Protein AF-A0A9D4CIV6-F1 (afdb_monomer_lite)

Structure (mmCIF, N/CA/C/O backbone):
data_AF-A0A9D4CIV6-F1
#
_entry.id   AF-A0A9D4CIV6-F1
#
loop_
_atom_site.group_PDB
_atom_site.id
_atom_site.type_symbol
_atom_site.label_atom_id
_atom_site.label_alt_id
_atom_site.label_comp_id
_atom_site.label_asym_id
_atom_site.label_entity_id
_atom_site.label_seq_id
_atom_site.pdbx_PDB_ins_code
_atom_site.Cartn_x
_atom_site.Cartn_y
_atom_site.Cartn_z
_atom_site.occupancy
_atom_site.B_iso_or_equiv
_atom_site.auth_seq_id
_atom_site.auth_comp_id
_atom_site.auth_asym_id
_atom_site.auth_atom_id
_atom_site.pdbx_PDB_model_num
ATOM 1 N N . MET A 1 1 ? 3.784 5.720 -22.020 1.00 75.25 1 MET A N 1
ATOM 2 C CA . MET A 1 1 ? 2.891 4.861 -21.209 1.00 75.25 1 MET A CA 1
ATOM 3 C C . MET A 1 1 ? 1.512 4.683 -21.844 1.00 75.25 1 MET A C 1
ATOM 5 O O . MET A 1 1 ? 1.237 3.580 -22.280 1.00 75.25 1 MET A O 1
ATOM 9 N N . VAL A 1 2 ? 0.676 5.727 -21.978 1.00 81.19 2 VAL A N 1
ATOM 10 C CA . VAL A 1 2 ? -0.695 5.601 -22.542 1.00 81.19 2 VAL A CA 1
ATOM 11 C C . VAL A 1 2 ? -0.718 4.951 -23.930 1.00 81.19 2 VAL A C 1
ATOM 13 O O . VAL A 1 2 ? -1.532 4.074 -24.171 1.00 81.19 2 VAL A O 1
ATOM 16 N N . VAL A 1 3 ? 0.218 5.312 -24.816 1.00 86.62 3 VAL A N 1
ATOM 17 C CA . VAL A 1 3 ? 0.338 4.702 -26.156 1.00 86.62 3 VAL A CA 1
ATOM 18 C C . VAL A 1 3 ? 0.532 3.180 -26.085 1.00 86.62 3 VAL A C 1
ATOM 20 O O . VAL A 1 3 ? -0.115 2.452 -26.826 1.00 86.62 3 VAL A O 1
ATOM 23 N N . LEU A 1 4 ? 1.369 2.698 -25.160 1.00 87.00 4 LEU A N 1
ATOM 24 C CA . LEU A 1 4 ? 1.635 1.266 -24.977 1.00 87.00 4 LEU A CA 1
ATOM 25 C C . LEU A 1 4 ? 0.419 0.539 -24.393 1.00 87.00 4 LEU A C 1
ATOM 27 O O . LEU A 1 4 ? 0.045 -0.527 -24.869 1.00 87.00 4 LEU A O 1
ATOM 31 N N . LEU A 1 5 ? -0.239 1.142 -23.403 1.00 86.69 5 LEU A N 1
ATOM 32 C CA . LEU A 1 5 ? -1.445 0.569 -22.802 1.00 86.69 5 LEU A CA 1
ATOM 33 C C . LEU A 1 5 ? -2.602 0.500 -23.814 1.00 86.69 5 LEU A C 1
ATOM 35 O O . LEU A 1 5 ? -3.294 -0.512 -23.891 1.00 86.69 5 LEU A O 1
ATOM 39 N N . ASN A 1 6 ? -2.749 1.517 -24.670 1.00 87.06 6 ASN A N 1
ATOM 40 C CA . ASN A 1 6 ? -3.709 1.504 -25.779 1.00 87.06 6 ASN A CA 1
ATOM 41 C C . ASN A 1 6 ? -3.380 0.428 -26.828 1.00 87.06 6 ASN A C 1
ATOM 43 O O . ASN A 1 6 ? -4.288 -0.106 -27.462 1.00 87.06 6 ASN A O 1
ATOM 47 N N . ALA A 1 7 ? -2.103 0.070 -26.979 1.00 90.00 7 ALA A N 1
ATOM 48 C CA . ALA A 1 7 ? -1.652 -1.049 -27.804 1.00 90.00 7 ALA A CA 1
ATOM 49 C C . ALA A 1 7 ? -1.822 -2.426 -27.122 1.00 90.00 7 ALA A C 1
ATOM 51 O O . ALA A 1 7 ? -1.325 -3.423 -27.639 1.00 90.00 7 ALA A O 1
ATOM 52 N N . ARG A 1 8 ? -2.549 -2.499 -25.994 1.00 88.25 8 ARG A N 1
ATOM 53 C CA . ARG A 1 8 ? -2.828 -3.720 -25.215 1.00 88.25 8 ARG A CA 1
ATOM 54 C C . ARG A 1 8 ? -1.587 -4.396 -24.624 1.00 88.25 8 ARG A C 1
ATOM 56 O O . ARG A 1 8 ? -1.580 -5.611 -24.446 1.00 88.25 8 ARG A O 1
ATOM 63 N N . VAL A 1 9 ? -0.554 -3.619 -24.293 1.00 89.25 9 VAL A N 1
ATOM 64 C CA . VAL A 1 9 ? 0.551 -4.121 -23.463 1.00 89.25 9 VAL A CA 1
ATOM 65 C C . VAL A 1 9 ? 0.006 -4.509 -22.087 1.00 89.25 9 VAL A C 1
ATOM 67 O O . VAL A 1 9 ? -0.738 -3.736 -21.483 1.00 89.25 9 VAL A O 1
ATOM 70 N N . ASP A 1 10 ? 0.379 -5.695 -21.602 1.00 91.25 10 ASP A N 1
ATOM 71 C CA . ASP A 1 10 ? -0.031 -6.190 -20.287 1.00 91.25 10 ASP A CA 1
ATOM 72 C C . ASP A 1 10 ? 0.711 -5.432 -19.169 1.00 91.25 10 ASP A C 1
ATOM 74 O O . ASP A 1 10 ? 1.932 -5.569 -19.045 1.00 91.25 10 ASP A O 1
ATOM 78 N N . PRO A 1 11 ? 0.017 -4.638 -18.329 1.00 92.19 11 PRO A N 1
ATOM 79 C CA . PRO A 1 11 ? 0.663 -3.934 -17.226 1.00 92.19 11 PRO A CA 1
ATOM 80 C C . PRO A 1 11 ? 1.174 -4.876 -16.121 1.00 92.19 11 PRO A C 1
ATOM 82 O O . PRO A 1 11 ? 1.950 -4.434 -15.267 1.00 92.19 11 PRO A O 1
ATOM 85 N N . ASN A 1 12 ? 0.760 -6.145 -16.134 1.00 92.50 12 ASN A N 1
ATOM 86 C CA . ASN A 1 12 ? 1.131 -7.176 -15.167 1.00 92.50 12 ASN A CA 1
ATOM 87 C C . ASN A 1 12 ? 2.213 -8.125 -15.689 1.00 92.50 12 ASN A C 1
ATOM 89 O O . ASN A 1 12 ? 2.463 -9.152 -15.062 1.00 92.50 12 ASN A O 1
ATOM 93 N N . PHE A 1 13 ? 2.852 -7.798 -16.818 1.00 91.38 13 PHE A N 1
ATOM 94 C CA . PHE A 1 13 ? 3.970 -8.584 -17.321 1.00 91.38 13 PHE A CA 1
ATOM 95 C C . PHE A 1 13 ? 5.075 -8.687 -16.261 1.00 91.38 13 PHE A C 1
ATOM 97 O O . PHE A 1 13 ? 5.604 -7.675 -15.795 1.00 91.38 13 PHE A O 1
ATOM 104 N N . ASN A 1 14 ? 5.399 -9.924 -15.887 1.00 90.25 14 ASN A N 1
ATOM 105 C CA . ASN A 1 14 ? 6.388 -10.236 -14.869 1.00 90.25 14 ASN A CA 1
ATOM 106 C C . ASN A 1 14 ? 7.755 -10.454 -15.527 1.00 90.25 14 ASN A C 1
ATOM 108 O O . ASN A 1 14 ? 8.080 -11.557 -15.970 1.00 90.25 14 ASN A O 1
ATOM 112 N N . GLU A 1 15 ? 8.555 -9.389 -15.592 1.00 89.12 15 GLU A N 1
ATOM 113 C CA . GLU A 1 15 ? 9.902 -9.443 -16.170 1.00 89.12 15 GLU A CA 1
ATOM 114 C C . GLU A 1 15 ? 10.809 -10.383 -15.365 1.00 89.12 15 GLU A C 1
ATOM 116 O O . GLU A 1 15 ? 11.631 -11.080 -15.947 1.00 89.12 15 GLU A O 1
ATOM 121 N N . VAL A 1 16 ? 10.628 -10.454 -14.041 1.00 88.25 16 VAL A N 1
ATOM 122 C CA . VAL A 1 16 ? 11.460 -11.272 -13.142 1.00 88.25 16 VAL A CA 1
ATOM 123 C C . VAL A 1 16 ? 11.284 -12.754 -13.452 1.00 88.25 16 VAL A C 1
ATOM 125 O O . VAL A 1 16 ? 12.261 -13.483 -13.613 1.00 88.25 16 VAL A O 1
ATOM 128 N N . GLU A 1 17 ? 10.036 -13.205 -13.575 1.00 88.12 17 GLU A N 1
ATOM 129 C CA . GLU A 1 17 ? 9.727 -14.588 -13.948 1.00 88.12 17 GLU A CA 1
ATOM 130 C C . GLU A 1 17 ? 10.196 -14.900 -15.371 1.00 88.12 17 GLU A C 1
ATOM 132 O O . GLU A 1 17 ? 10.731 -15.981 -15.622 1.00 88.12 17 GLU A O 1
ATOM 137 N N . TYR A 1 18 ? 10.039 -13.947 -16.294 1.00 87.94 18 TYR A N 1
ATOM 138 C CA . TYR A 1 18 ? 10.507 -14.103 -17.665 1.00 87.94 18 TYR A CA 1
ATOM 139 C C . TYR A 1 18 ? 12.031 -14.274 -17.724 1.00 87.94 18 TYR A C 1
ATOM 141 O O . TYR A 1 18 ? 12.506 -15.246 -18.305 1.00 87.94 18 TYR A O 1
ATOM 149 N N . GLU A 1 19 ? 12.802 -13.382 -17.101 1.00 87.50 19 GLU A N 1
ATOM 150 C CA . GLU A 1 19 ? 14.266 -13.474 -17.071 1.00 87.50 19 GLU A CA 1
ATOM 151 C C . GLU A 1 19 ? 14.736 -14.749 -16.371 1.00 87.50 19 GLU A C 1
ATOM 153 O O . GLU A 1 19 ? 15.565 -15.463 -16.925 1.00 87.50 19 GLU A O 1
ATOM 158 N N . THR A 1 20 ? 14.135 -15.106 -15.230 1.00 85.12 20 THR A N 1
ATOM 159 C CA . THR A 1 20 ? 14.446 -16.361 -14.518 1.00 85.12 20 THR A CA 1
ATOM 160 C C . THR A 1 20 ? 14.241 -17.581 -15.419 1.00 85.12 20 THR A C 1
ATOM 162 O O . THR A 1 20 ? 15.065 -18.492 -15.461 1.00 85.12 20 THR A O 1
ATOM 165 N N . LYS A 1 21 ? 13.151 -17.607 -16.194 1.00 86.00 21 LYS A N 1
ATOM 166 C CA . LYS A 1 21 ? 12.846 -18.720 -17.103 1.00 86.00 21 LYS A CA 1
ATOM 167 C C . LYS A 1 21 ? 13.856 -18.852 -18.246 1.00 86.00 21 LYS A C 1
ATOM 169 O O . LYS A 1 21 ? 14.072 -19.961 -18.738 1.00 86.00 21 LYS A O 1
ATOM 174 N N . TYR A 1 22 ? 14.448 -17.745 -18.685 1.00 82.81 22 TYR A N 1
ATOM 175 C CA . TYR A 1 22 ? 15.373 -17.702 -19.818 1.00 82.81 22 TYR A CA 1
ATOM 176 C C . TYR A 1 22 ? 16.814 -17.361 -19.417 1.00 82.81 22 TYR A C 1
ATOM 178 O O . TYR A 1 22 ? 17.620 -17.004 -20.277 1.00 82.81 22 TYR A O 1
ATOM 186 N N . GLU A 1 23 ? 17.160 -17.536 -18.142 1.00 78.12 23 GLU A N 1
ATOM 187 C CA . GLU A 1 23 ? 18.489 -17.244 -17.595 1.00 78.12 23 GLU A CA 1
ATOM 188 C C . GLU A 1 23 ? 19.587 -18.006 -18.354 1.00 78.12 23 GLU A C 1
ATOM 190 O O . GLU A 1 23 ? 20.608 -17.436 -18.732 1.00 78.12 23 GLU A O 1
ATOM 195 N N . ALA A 1 24 ? 19.315 -19.265 -18.718 1.00 75.69 24 ALA A N 1
ATOM 196 C CA . ALA A 1 24 ? 20.213 -20.108 -19.510 1.00 75.69 24 ALA A CA 1
ATOM 197 C C . ALA A 1 24 ? 20.544 -19.547 -20.909 1.00 75.69 24 ALA A C 1
ATOM 199 O O . ALA A 1 24 ? 21.519 -19.971 -21.528 1.00 75.69 24 ALA A O 1
ATOM 200 N N . PHE A 1 25 ? 19.744 -18.609 -21.419 1.00 76.56 25 PHE A N 1
ATOM 201 C CA . PHE A 1 25 ? 19.935 -17.981 -22.726 1.00 76.56 25 PHE A CA 1
ATOM 202 C C . PHE A 1 25 ? 20.590 -16.595 -22.631 1.00 76.56 25 PHE A C 1
ATOM 204 O O . PHE A 1 25 ? 20.685 -15.911 -23.651 1.00 76.56 25 PHE A O 1
ATOM 211 N N . ASN A 1 26 ? 21.028 -16.163 -21.437 1.00 71.38 26 ASN A N 1
ATOM 212 C CA . ASN A 1 26 ? 21.516 -14.802 -21.172 1.00 71.38 26 ASN A CA 1
ATOM 213 C C . ASN A 1 26 ? 20.545 -13.713 -21.671 1.00 71.38 26 ASN A C 1
ATOM 215 O O . ASN A 1 26 ? 20.962 -12.625 -22.078 1.00 71.38 26 ASN A O 1
ATOM 219 N N . ILE A 1 27 ? 19.241 -14.006 -21.676 1.00 69.75 27 ILE A N 1
ATOM 220 C CA . ILE A 1 27 ? 18.220 -13.050 -22.096 1.00 69.75 27 ILE A CA 1
ATOM 221 C C . ILE A 1 27 ? 17.938 -12.118 -20.921 1.00 69.75 27 ILE A C 1
ATOM 223 O O . ILE A 1 27 ? 17.346 -12.524 -19.927 1.00 69.75 27 ILE A O 1
ATOM 227 N N . GLN A 1 28 ? 18.327 -10.855 -21.073 1.00 67.81 28 GLN A N 1
ATOM 228 C CA . GLN A 1 28 ? 17.897 -9.763 -20.203 1.00 67.81 28 GLN A CA 1
ATOM 229 C C . GLN A 1 28 ? 16.784 -8.991 -20.915 1.00 67.81 28 GLN A C 1
ATOM 231 O O . GLN A 1 28 ? 16.935 -8.594 -22.073 1.00 67.81 28 GLN A O 1
ATOM 236 N N . THR A 1 29 ? 15.651 -8.790 -20.243 1.00 66.19 29 THR A N 1
ATOM 237 C CA . THR A 1 29 ? 14.508 -8.043 -20.797 1.00 66.19 29 THR A CA 1
ATOM 238 C C . THR A 1 29 ? 14.786 -6.549 -20.883 1.00 66.19 29 THR A C 1
ATOM 240 O O . THR A 1 29 ? 14.082 -5.834 -21.601 1.00 66.19 29 THR A O 1
ATOM 243 N N . ALA A 1 30 ? 15.823 -6.061 -20.198 1.00 62.66 30 ALA A N 1
ATOM 244 C CA . ALA A 1 30 ? 16.173 -4.656 -20.221 1.00 62.66 30 ALA A CA 1
ATOM 245 C C . ALA A 1 30 ? 17.679 -4.383 -20.093 1.00 62.66 30 ALA A C 1
ATOM 247 O O . ALA A 1 30 ? 18.388 -5.012 -19.316 1.00 62.66 30 ALA A O 1
ATOM 248 N N . PHE A 1 31 ? 18.150 -3.384 -20.848 1.00 64.88 31 PHE A N 1
ATOM 249 C CA . PHE A 1 31 ? 19.542 -2.930 -20.922 1.00 64.88 31 PHE A CA 1
ATOM 250 C C . PHE A 1 31 ? 20.068 -2.402 -19.572 1.00 64.88 31 PHE A C 1
ATOM 252 O O . PHE A 1 31 ? 20.013 -1.202 -19.307 1.00 64.88 31 PHE A O 1
ATOM 259 N N . GLY A 1 32 ? 20.579 -3.290 -18.716 1.00 65.88 32 GLY A N 1
ATOM 260 C CA . GLY A 1 32 ? 21.297 -2.923 -17.489 1.00 65.88 32 GLY A CA 1
ATOM 261 C C . GLY A 1 32 ? 20.437 -2.390 -16.334 1.00 65.88 32 GLY A C 1
ATOM 262 O O . GLY A 1 32 ? 20.991 -1.828 -15.392 1.00 65.88 32 GLY A O 1
ATOM 263 N N . ARG A 1 33 ? 19.106 -2.555 -16.377 1.00 75.12 33 ARG A N 1
ATOM 264 C CA . ARG A 1 33 ? 18.209 -2.279 -15.235 1.00 75.12 33 ARG A CA 1
ATOM 265 C C . ARG A 1 33 ? 17.672 -3.577 -14.640 1.00 75.12 33 ARG A C 1
ATOM 267 O O . ARG A 1 33 ? 17.562 -4.571 -15.348 1.00 75.12 33 ARG A O 1
ATOM 274 N N . SER A 1 34 ? 17.259 -3.532 -13.377 1.00 77.44 34 SER A N 1
ATOM 275 C CA . SER A 1 34 ? 16.545 -4.642 -12.741 1.00 77.44 34 SER A CA 1
ATOM 276 C C . SER A 1 34 ? 15.201 -4.913 -13.432 1.00 77.44 34 SER A C 1
ATOM 278 O O . SER A 1 34 ? 14.505 -3.979 -13.861 1.00 77.44 34 SER A O 1
ATOM 280 N N . ALA A 1 35 ? 14.839 -6.191 -13.510 1.00 85.94 35 ALA A N 1
ATOM 281 C CA . ALA A 1 35 ? 13.511 -6.643 -13.895 1.00 85.94 35 ALA A CA 1
ATOM 282 C C . ALA A 1 35 ? 12.469 -6.283 -12.827 1.00 85.94 35 ALA A C 1
ATOM 284 O O . ALA A 1 35 ? 12.761 -6.298 -11.628 1.00 85.94 35 ALA A O 1
ATOM 285 N N . PHE A 1 36 ? 11.240 -5.989 -13.255 1.00 88.94 36 PHE A N 1
ATOM 286 C CA . PHE A 1 36 ? 10.123 -5.714 -12.351 1.00 88.94 36 PHE A CA 1
ATOM 287 C C . PHE A 1 36 ? 8.988 -6.736 -12.486 1.00 88.94 36 PHE A C 1
ATOM 289 O O . PHE A 1 36 ? 8.663 -7.170 -13.591 1.00 88.94 36 PHE A O 1
ATOM 296 N N . PRO A 1 37 ? 8.310 -7.078 -11.378 1.00 90.25 37 PRO A N 1
ATOM 297 C CA . PRO A 1 37 ? 7.206 -8.035 -11.403 1.00 90.25 37 PRO A CA 1
ATOM 298 C C . PRO A 1 37 ? 5.904 -7.446 -11.971 1.00 90.25 37 PRO A C 1
ATOM 300 O O . PRO A 1 37 ? 4.989 -8.186 -12.307 1.00 90.25 37 PRO A O 1
ATOM 303 N N . SER A 1 38 ? 5.783 -6.117 -12.052 1.00 92.94 38 SER A N 1
ATOM 304 C CA . SER A 1 38 ? 4.678 -5.433 -12.737 1.00 92.94 38 SER A CA 1
ATOM 305 C C . SER A 1 38 ? 5.006 -3.966 -13.012 1.00 92.94 38 SER A C 1
ATOM 307 O O . SER A 1 38 ? 5.940 -3.387 -12.444 1.00 92.94 38 SER A O 1
ATOM 309 N N . SER A 1 39 ? 4.163 -3.316 -13.814 1.00 93.69 39 SER A N 1
ATOM 310 C CA . SER A 1 39 ? 4.285 -1.889 -14.132 1.00 93.69 39 SER A CA 1
ATOM 311 C C . SER A 1 39 ? 4.170 -0.977 -12.905 1.00 93.69 39 SER A C 1
ATOM 313 O O . SER A 1 39 ? 4.805 0.075 -12.877 1.00 93.69 39 SER A O 1
ATOM 315 N N . LEU A 1 40 ? 3.397 -1.359 -11.878 1.00 94.69 40 LEU A N 1
ATOM 316 C CA . LEU A 1 40 ? 3.312 -0.591 -10.626 1.00 94.69 40 LEU A CA 1
ATOM 317 C C . LEU A 1 40 ? 4.633 -0.645 -9.846 1.00 94.69 40 LEU A C 1
ATOM 319 O O . LEU A 1 40 ? 5.090 0.381 -9.348 1.00 94.69 40 LEU A O 1
ATOM 323 N N . HIS A 1 41 ? 5.283 -1.812 -9.797 1.00 92.44 41 HIS A N 1
ATOM 324 C CA . HIS A 1 41 ? 6.591 -1.959 -9.149 1.00 92.44 41 HIS A CA 1
ATOM 325 C C . HIS A 1 41 ? 7.662 -1.177 -9.905 1.00 92.44 41 HIS A C 1
ATOM 327 O O . HIS A 1 41 ? 8.446 -0.457 -9.290 1.00 92.44 41 HIS A O 1
ATOM 333 N N . CYS A 1 42 ? 7.630 -1.248 -11.238 1.00 91.25 42 CYS A N 1
ATOM 334 C CA . CYS A 1 42 ? 8.487 -0.445 -12.100 1.00 91.25 42 CYS A CA 1
ATOM 335 C C . CYS A 1 42 ? 8.296 1.055 -11.832 1.00 91.25 42 CYS A C 1
ATOM 337 O O . CYS A 1 42 ? 9.274 1.763 -11.599 1.00 91.25 42 CYS A O 1
ATOM 339 N N . LEU A 1 43 ? 7.053 1.547 -11.791 1.00 93.50 43 LEU A N 1
ATOM 340 C CA . LEU A 1 43 ? 6.763 2.956 -11.515 1.00 93.50 43 LEU A CA 1
ATOM 341 C C . LEU A 1 43 ? 7.348 3.402 -10.169 1.00 93.50 43 LEU A C 1
ATOM 343 O O . LEU A 1 43 ? 8.095 4.380 -10.124 1.00 93.50 43 LEU A O 1
ATOM 347 N N . TYR A 1 44 ? 7.018 2.699 -9.085 1.00 93.12 44 TYR A N 1
ATOM 348 C CA . TYR A 1 44 ? 7.424 3.111 -7.742 1.00 93.12 44 TYR A CA 1
ATOM 349 C C . TYR A 1 44 ? 8.928 2.942 -7.506 1.00 93.12 44 TYR A C 1
ATOM 351 O O . TYR A 1 44 ? 9.563 3.851 -6.975 1.00 93.12 44 TYR A O 1
ATOM 359 N N . GLY A 1 45 ? 9.533 1.851 -7.986 1.00 89.19 45 GLY A N 1
ATOM 360 C CA . GLY A 1 45 ? 10.982 1.646 -7.907 1.00 89.19 45 GLY A CA 1
ATOM 361 C C . GLY A 1 45 ? 11.770 2.731 -8.647 1.00 89.19 45 GLY A C 1
ATOM 362 O O . GLY A 1 45 ? 12.708 3.309 -8.098 1.00 89.19 45 GLY A O 1
ATOM 363 N N . ASN A 1 46 ? 11.350 3.087 -9.867 1.00 88.50 46 ASN A N 1
ATOM 364 C CA . ASN A 1 46 ? 12.011 4.146 -10.633 1.00 88.50 46 ASN A CA 1
ATOM 365 C C . ASN A 1 46 ? 11.820 5.528 -10.005 1.00 88.50 46 ASN A C 1
ATOM 367 O O . ASN A 1 46 ? 12.768 6.306 -9.949 1.00 88.50 46 ASN A O 1
ATOM 371 N N . VAL A 1 47 ? 10.624 5.840 -9.502 1.00 90.06 47 VAL A N 1
ATOM 372 C CA . VAL A 1 47 ? 10.365 7.126 -8.839 1.00 90.06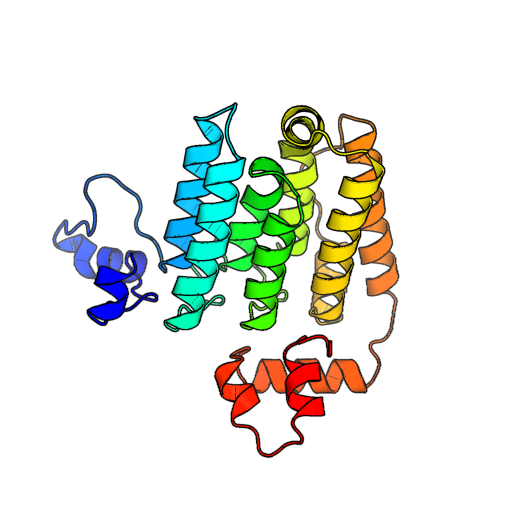 47 VAL A CA 1
ATOM 373 C C . VAL A 1 47 ? 11.174 7.251 -7.554 1.00 90.06 47 VAL A C 1
ATOM 375 O O . VAL A 1 47 ? 11.760 8.302 -7.309 1.00 90.06 47 VAL A O 1
ATOM 378 N N . ARG A 1 48 ? 11.269 6.184 -6.758 1.00 87.19 48 ARG A N 1
ATOM 379 C CA . ARG A 1 48 ? 12.107 6.162 -5.557 1.00 87.19 48 ARG A CA 1
ATOM 380 C C . ARG A 1 48 ? 13.571 6.440 -5.887 1.00 87.19 48 ARG A C 1
ATOM 382 O O . ARG A 1 48 ? 14.197 7.272 -5.232 1.00 87.19 48 ARG A O 1
ATOM 389 N N . ASN A 1 49 ? 14.099 5.803 -6.933 1.00 85.25 49 ASN A N 1
ATOM 390 C CA . ASN A 1 49 ? 15.451 6.072 -7.419 1.00 85.25 49 ASN A CA 1
ATOM 391 C C . ASN A 1 49 ? 15.600 7.503 -7.944 1.00 85.25 49 ASN A C 1
ATOM 393 O O . ASN A 1 49 ? 16.602 8.146 -7.648 1.00 85.25 49 ASN A O 1
ATOM 397 N N . LEU A 1 50 ? 14.602 8.036 -8.648 1.00 85.88 50 LEU A N 1
ATOM 398 C CA . LEU A 1 50 ? 14.605 9.418 -9.126 1.00 85.88 50 LEU A CA 1
ATOM 399 C C . LEU A 1 50 ? 14.696 10.411 -7.957 1.00 85.88 50 LEU A C 1
ATOM 401 O O . LEU A 1 50 ? 15.563 11.275 -7.956 1.00 85.88 50 LEU A O 1
ATOM 405 N N . ILE A 1 51 ? 13.871 10.250 -6.921 1.00 84.94 51 ILE A N 1
ATOM 406 C CA . ILE A 1 51 ? 13.853 11.141 -5.747 1.00 84.94 51 ILE A CA 1
ATOM 407 C C . ILE A 1 51 ? 15.204 11.161 -5.014 1.00 84.94 51 ILE A C 1
ATOM 409 O O . ILE A 1 51 ? 15.558 12.167 -4.411 1.00 84.94 51 ILE A O 1
ATOM 413 N N . ARG A 1 52 ? 15.989 10.076 -5.063 1.00 80.44 52 ARG A N 1
ATOM 414 C CA . ARG A 1 52 ? 17.343 10.059 -4.480 1.00 80.44 52 ARG A CA 1
ATOM 415 C C . ARG A 1 52 ? 18.328 10.992 -5.195 1.00 80.44 52 ARG A C 1
ATOM 417 O O . ARG A 1 52 ? 19.324 11.355 -4.586 1.00 80.44 52 ARG A O 1
ATOM 424 N N . HIS A 1 53 ? 18.065 11.352 -6.450 1.00 79.75 53 HIS A N 1
ATOM 425 C CA . HIS A 1 53 ? 18.978 12.137 -7.287 1.00 79.75 53 HIS A CA 1
ATOM 426 C C . HIS A 1 53 ? 18.511 13.582 -7.523 1.00 79.75 53 HIS A C 1
ATOM 428 O O . HIS A 1 53 ? 19.301 14.394 -7.997 1.00 79.75 53 HIS A O 1
ATOM 434 N N . PHE A 1 54 ? 17.253 13.914 -7.217 1.00 71.00 54 PHE A N 1
ATOM 435 C CA . PHE A 1 54 ? 16.677 15.240 -7.456 1.00 71.00 54 PHE A CA 1
ATOM 436 C C . PHE A 1 54 ? 16.144 15.837 -6.147 1.00 71.00 54 PHE A C 1
ATOM 438 O O . PHE A 1 54 ? 15.140 15.362 -5.620 1.00 71.00 54 PHE A O 1
ATOM 445 N N . ASP A 1 55 ? 16.794 16.896 -5.651 1.00 64.00 55 ASP A N 1
ATOM 446 C CA . ASP A 1 55 ? 16.485 17.495 -4.342 1.00 64.00 55 ASP A CA 1
ATOM 447 C C . ASP A 1 55 ? 15.371 18.566 -4.365 1.00 64.00 55 ASP A C 1
ATOM 449 O O . ASP A 1 55 ? 14.781 18.833 -3.320 1.00 64.00 55 ASP A O 1
ATOM 453 N N . GLU A 1 56 ? 15.023 19.169 -5.514 1.00 59.47 56 GLU A N 1
ATOM 454 C CA . GLU A 1 56 ? 14.297 20.460 -5.488 1.00 59.47 56 GLU A CA 1
ATOM 455 C C . GLU A 1 56 ? 12.914 20.514 -6.173 1.00 59.47 56 GLU A C 1
ATOM 457 O O . GLU A 1 56 ? 12.163 21.454 -5.918 1.00 59.47 56 GLU A O 1
ATOM 462 N N . GLU A 1 57 ? 12.480 19.518 -6.964 1.00 64.06 57 GLU A N 1
ATOM 463 C CA . GLU A 1 57 ? 11.209 19.642 -7.715 1.00 64.06 57 GLU A CA 1
ATOM 464 C C . GLU A 1 57 ? 10.317 18.385 -7.738 1.00 64.06 57 GLU A C 1
ATOM 466 O O . GLU A 1 57 ? 9.952 17.813 -8.768 1.00 64.06 57 GLU A O 1
ATOM 471 N N . THR A 1 58 ? 9.878 17.961 -6.555 1.00 73.81 58 THR A N 1
ATOM 472 C CA . THR A 1 58 ? 9.040 16.760 -6.388 1.00 73.81 58 THR A CA 1
ATOM 473 C C . THR A 1 58 ? 7.567 16.951 -6.787 1.00 73.81 58 THR A C 1
ATOM 475 O O . THR A 1 58 ? 6.855 15.966 -6.973 1.00 73.81 58 THR A O 1
ATOM 478 N N . THR A 1 59 ? 7.079 18.179 -7.011 1.00 79.38 59 THR A N 1
ATOM 479 C CA . THR A 1 59 ? 5.661 18.445 -7.360 1.00 79.38 59 THR A CA 1
ATOM 480 C C . THR A 1 59 ? 5.240 17.833 -8.701 1.00 79.38 59 THR A C 1
ATOM 482 O O . THR A 1 59 ? 4.145 17.265 -8.824 1.00 79.38 59 THR A O 1
ATOM 485 N N . SER A 1 60 ? 6.097 17.945 -9.719 1.00 84.81 60 SER A N 1
ATOM 486 C CA . SER A 1 60 ? 5.857 17.364 -11.046 1.00 84.81 60 SER A CA 1
ATOM 487 C C . SER A 1 60 ? 5.932 15.841 -10.996 1.00 84.81 60 SER A C 1
ATOM 489 O O . SER A 1 60 ? 5.072 15.168 -11.570 1.00 84.81 60 SER A O 1
ATOM 491 N N . VAL A 1 61 ? 6.880 15.304 -10.221 1.00 88.19 61 VAL A N 1
ATOM 492 C CA . VAL A 1 61 ? 7.015 13.864 -9.962 1.00 88.19 61 VAL A CA 1
ATOM 493 C C . VAL A 1 61 ? 5.774 13.327 -9.248 1.00 88.19 61 VAL A C 1
ATOM 495 O O . VAL A 1 61 ? 5.193 12.351 -9.710 1.00 88.19 61 VAL A O 1
ATOM 498 N N . ARG A 1 62 ? 5.270 14.008 -8.210 1.00 87.44 62 ARG A N 1
ATOM 499 C CA . ARG A 1 62 ? 4.009 13.657 -7.528 1.00 87.44 62 ARG A CA 1
ATOM 500 C C . ARG A 1 62 ? 2.841 13.586 -8.499 1.00 87.44 62 ARG A C 1
ATOM 502 O O . ARG A 1 62 ? 2.125 12.589 -8.547 1.00 87.44 62 ARG A O 1
ATOM 509 N N . ARG A 1 63 ? 2.675 14.619 -9.335 1.00 90.00 63 ARG A N 1
ATOM 510 C CA . ARG A 1 63 ? 1.616 14.644 -10.360 1.00 90.00 63 ARG A CA 1
ATOM 511 C C . ARG A 1 63 ? 1.731 13.465 -11.320 1.00 90.00 63 ARG A C 1
ATOM 513 O O . ARG A 1 63 ? 0.715 12.885 -11.702 1.00 90.00 63 ARG A O 1
ATOM 520 N N . PHE A 1 64 ? 2.956 13.166 -11.741 1.00 91.94 64 PHE A N 1
ATOM 521 C CA . PHE A 1 64 ? 3.251 12.054 -12.625 1.00 91.94 64 PHE A CA 1
ATOM 522 C C . PHE A 1 64 ? 2.892 10.723 -11.964 1.00 91.94 64 PHE A C 1
ATOM 524 O O . PHE A 1 64 ? 2.136 9.963 -12.558 1.00 91.94 64 PHE A O 1
ATOM 531 N N . VAL A 1 65 ? 3.330 10.483 -10.726 1.00 93.88 65 VAL A N 1
ATOM 532 C CA . VAL A 1 65 ? 3.041 9.264 -9.954 1.00 93.88 65 VAL A CA 1
ATOM 533 C C . VAL A 1 65 ? 1.542 9.033 -9.823 1.00 93.88 65 VAL A C 1
ATOM 535 O O . VAL A 1 65 ? 1.074 7.937 -10.133 1.00 93.88 65 VAL A O 1
ATOM 538 N N . THR A 1 66 ? 0.775 10.052 -9.422 1.00 94.88 66 THR A N 1
ATOM 539 C CA . THR A 1 66 ? -0.681 9.926 -9.258 1.00 94.88 66 THR A CA 1
ATOM 540 C C . THR A 1 66 ? -1.354 9.571 -10.580 1.00 94.88 66 THR A C 1
ATOM 542 O O . THR A 1 66 ? -2.089 8.587 -10.656 1.00 94.88 66 THR A O 1
ATOM 545 N N . LYS A 1 67 ? -1.057 10.319 -11.654 1.00 94.94 67 LYS A N 1
ATOM 546 C CA . LYS A 1 67 ? -1.641 10.066 -12.981 1.00 94.94 67 LYS A CA 1
ATOM 547 C C . LYS A 1 67 ? -1.212 8.722 -13.559 1.00 94.94 67 LYS A C 1
ATOM 549 O O . LYS A 1 67 ? -2.010 8.058 -14.219 1.00 94.94 67 LYS A O 1
ATOM 554 N N . ALA A 1 68 ? 0.041 8.331 -13.348 1.00 95.69 68 ALA A N 1
ATOM 555 C CA . ALA A 1 68 ? 0.570 7.072 -13.842 1.00 95.69 68 ALA A CA 1
ATOM 556 C C . ALA A 1 68 ? -0.078 5.891 -13.114 1.00 95.69 68 ALA A C 1
ATOM 558 O O . ALA A 1 68 ? -0.580 4.986 -13.773 1.00 95.69 68 ALA A O 1
ATOM 559 N N . THR A 1 69 ? -0.168 5.963 -11.783 1.00 96.38 69 THR A N 1
ATOM 560 C CA . THR A 1 69 ? 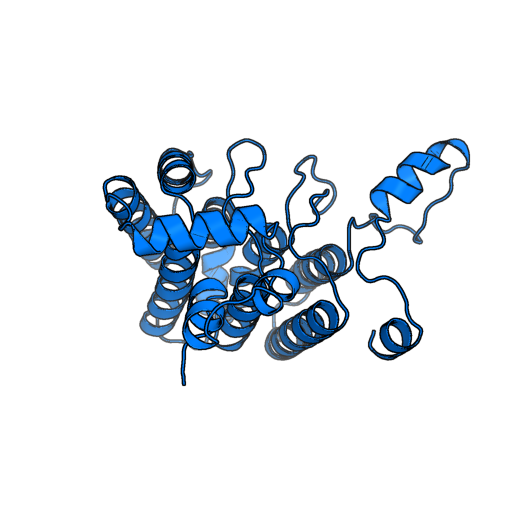-0.879 4.987 -10.944 1.00 96.38 69 THR A CA 1
ATOM 561 C C . THR A 1 69 ? -2.329 4.846 -11.393 1.00 96.38 69 THR A C 1
ATOM 563 O O . THR A 1 69 ? -2.774 3.747 -11.709 1.00 96.38 69 THR A O 1
ATOM 566 N N . GLU A 1 70 ? -3.052 5.961 -11.507 1.00 95.06 70 GLU A N 1
ATOM 567 C CA . GLU A 1 70 ? -4.440 5.968 -11.969 1.00 95.06 70 GLU A CA 1
ATOM 568 C C . GLU A 1 70 ? -4.587 5.321 -13.351 1.00 95.06 70 GLU A C 1
ATOM 570 O O . GLU A 1 70 ? -5.459 4.481 -13.567 1.00 95.06 70 GLU A O 1
ATOM 575 N N . THR A 1 71 ? -3.719 5.688 -14.294 1.00 95.00 71 THR A N 1
ATOM 576 C CA . THR A 1 71 ? -3.764 5.156 -15.658 1.00 95.00 71 THR A CA 1
ATOM 577 C C . THR A 1 71 ? -3.477 3.656 -15.683 1.00 95.00 71 THR A C 1
ATOM 579 O O . THR A 1 71 ? -4.180 2.930 -16.381 1.00 95.00 71 THR A O 1
ATOM 582 N N . LEU A 1 72 ? -2.484 3.181 -14.928 1.00 95.75 72 LEU A N 1
ATOM 583 C CA . LEU A 1 72 ? -2.148 1.759 -14.832 1.00 95.75 72 LEU A CA 1
ATOM 584 C C . LEU A 1 72 ? -3.311 0.956 -14.240 1.00 95.75 72 LEU A C 1
ATOM 586 O O . LEU A 1 72 ? -3.729 -0.038 -14.831 1.00 95.75 72 LEU A O 1
ATOM 590 N N . LEU A 1 73 ? -3.891 1.426 -13.133 1.00 93.62 73 LEU A N 1
ATOM 591 C CA . LEU A 1 73 ? -5.036 0.775 -12.491 1.00 93.62 73 LEU A CA 1
ATOM 592 C C . LEU A 1 73 ? -6.255 0.725 -13.426 1.00 93.62 73 LEU A C 1
ATOM 594 O O . LEU A 1 73 ? -6.892 -0.320 -13.552 1.00 93.62 73 LEU A O 1
ATOM 598 N N . ARG A 1 74 ? -6.533 1.806 -14.172 1.00 91.31 74 ARG A N 1
ATOM 599 C CA . ARG A 1 74 ? -7.598 1.833 -15.197 1.00 91.31 74 ARG A CA 1
ATOM 600 C C . ARG A 1 74 ? -7.389 0.807 -16.317 1.00 91.31 74 ARG A C 1
ATOM 602 O O . ARG A 1 74 ? -8.373 0.344 -16.885 1.00 91.31 74 ARG A O 1
ATOM 609 N N . HIS A 1 75 ? -6.142 0.450 -16.624 1.00 91.19 75 HIS A N 1
ATOM 610 C CA . HIS A 1 75 ? -5.799 -0.565 -17.627 1.00 91.19 75 HIS A CA 1
ATOM 611 C C . HIS A 1 75 ? -5.598 -1.966 -17.026 1.00 91.19 75 HIS A C 1
ATOM 613 O O . HIS A 1 75 ? -5.098 -2.855 -17.708 1.00 91.19 75 HIS A O 1
ATOM 619 N N . GLY A 1 76 ? -6.017 -2.191 -15.776 1.00 90.62 76 GLY A N 1
ATOM 620 C CA . GLY A 1 76 ? -6.015 -3.518 -15.160 1.00 90.62 76 GLY A CA 1
ATOM 621 C C . GLY A 1 76 ? -4.698 -3.916 -14.497 1.00 90.62 76 GLY A C 1
ATOM 622 O O . GLY A 1 76 ? -4.474 -5.107 -14.294 1.00 90.62 76 GLY A O 1
ATOM 623 N N . ALA A 1 77 ? -3.836 -2.955 -14.149 1.00 93.12 77 ALA A N 1
ATOM 624 C CA . ALA A 1 77 ? -2.686 -3.242 -13.298 1.00 93.12 77 ALA A CA 1
ATOM 625 C C . ALA A 1 77 ? -3.149 -3.793 -11.938 1.00 93.12 77 ALA A C 1
ATOM 627 O O . ALA A 1 77 ? -3.991 -3.194 -11.265 1.00 93.12 77 ALA A O 1
ATOM 628 N N . GLU A 1 78 ? -2.597 -4.931 -11.536 1.00 92.38 78 GLU A N 1
ATOM 629 C CA . GLU A 1 78 ? -2.940 -5.641 -10.314 1.00 92.38 78 GLU A CA 1
ATOM 630 C C . GLU A 1 78 ? -2.036 -5.169 -9.161 1.00 92.38 78 GLU A C 1
ATOM 632 O O . GLU A 1 78 ? -0.828 -5.417 -9.173 1.00 92.38 78 GLU A O 1
ATOM 637 N N . PRO A 1 79 ? -2.583 -4.511 -8.121 1.00 92.94 79 PRO A N 1
ATOM 638 C CA . PRO A 1 79 ? -1.764 -3.981 -7.031 1.00 92.94 79 PRO A CA 1
ATOM 639 C C . PRO A 1 79 ? -1.195 -5.061 -6.101 1.00 92.94 79 PRO A C 1
ATOM 641 O O . PRO A 1 79 ? -0.278 -4.785 -5.327 1.00 92.94 79 PRO A O 1
ATOM 644 N N . ASN A 1 80 ? -1.747 -6.275 -6.160 1.00 92.81 80 ASN A N 1
ATOM 645 C CA . ASN A 1 80 ? -1.382 -7.398 -5.296 1.00 92.81 80 ASN A CA 1
ATOM 646 C C . ASN A 1 80 ? -0.398 -8.367 -5.951 1.00 92.81 80 ASN A C 1
ATOM 648 O O . ASN A 1 80 ? -0.162 -9.434 -5.392 1.00 92.81 80 ASN A O 1
ATOM 652 N N . VAL A 1 81 ? 0.165 -8.023 -7.116 1.00 91.44 81 VAL A N 1
ATOM 653 C CA . VAL A 1 81 ? 1.335 -8.742 -7.629 1.00 91.44 81 VAL A CA 1
ATOM 654 C C . VAL A 1 81 ? 2.418 -8.668 -6.562 1.00 91.44 81 VAL A C 1
ATOM 656 O O . VAL A 1 81 ? 2.709 -7.582 -6.068 1.00 91.44 81 VAL A O 1
ATOM 659 N N . ILE A 1 82 ? 2.960 -9.824 -6.190 1.00 89.81 82 ILE A N 1
ATOM 660 C CA . ILE A 1 82 ? 4.038 -9.944 -5.216 1.00 89.81 82 ILE A CA 1
ATOM 661 C C . ILE A 1 82 ? 5.316 -10.228 -5.991 1.00 89.81 82 ILE A C 1
ATOM 663 O O . ILE A 1 82 ? 5.372 -11.180 -6.768 1.00 89.81 82 ILE A O 1
ATOM 667 N N . GLY A 1 83 ? 6.345 -9.423 -5.769 1.00 87.38 83 GLY A N 1
ATOM 668 C CA . GLY A 1 83 ? 7.644 -9.662 -6.374 1.00 87.38 83 GLY A CA 1
ATOM 669 C C . GLY A 1 83 ? 8.729 -8.780 -5.778 1.00 87.38 83 GLY A C 1
ATOM 670 O O . GLY A 1 83 ? 8.448 -7.972 -4.891 1.00 87.38 83 GLY A O 1
ATOM 671 N N . PRO A 1 84 ? 9.979 -8.954 -6.223 1.00 84.81 84 PRO A N 1
ATOM 672 C CA . PRO A 1 84 ? 11.085 -8.196 -5.676 1.00 84.81 84 PRO A CA 1
ATOM 673 C C . PRO A 1 84 ? 10.876 -6.701 -5.918 1.00 84.81 84 PRO A C 1
ATOM 675 O O . PRO A 1 84 ? 10.467 -6.263 -7.000 1.00 84.81 84 PRO A O 1
ATOM 678 N N . ILE A 1 85 ? 11.159 -5.919 -4.882 1.00 75.75 85 ILE A N 1
ATOM 679 C CA . ILE A 1 85 ? 11.273 -4.467 -4.980 1.00 75.75 85 ILE A CA 1
ATOM 680 C C . ILE A 1 85 ? 12.749 -4.129 -4.871 1.00 75.75 85 ILE A C 1
ATOM 682 O O . ILE A 1 85 ? 13.359 -4.368 -3.829 1.00 75.75 85 ILE A O 1
ATOM 686 N N . GLU A 1 86 ? 13.300 -3.553 -5.942 1.00 69.12 86 GLU A N 1
ATOM 687 C CA . GLU A 1 86 ? 14.745 -3.335 -6.096 1.00 69.12 86 GLU A CA 1
ATOM 688 C C . GLU A 1 86 ? 15.525 -4.664 -6.054 1.00 69.12 86 GLU A C 1
ATOM 690 O O . GLU A 1 86 ? 14.957 -5.739 -6.225 1.00 69.12 86 GLU A O 1
ATOM 695 N N . ASP A 1 87 ? 16.834 -4.592 -5.821 1.00 64.12 87 ASP A N 1
ATOM 696 C CA . ASP A 1 87 ? 17.723 -5.751 -5.681 1.00 64.12 87 ASP A CA 1
ATOM 697 C C . ASP A 1 87 ? 17.625 -6.387 -4.278 1.00 64.12 87 ASP A C 1
ATOM 699 O O . ASP A 1 87 ? 18.605 -6.824 -3.669 1.00 64.12 87 ASP A O 1
ATOM 703 N N . THR A 1 88 ? 16.426 -6.352 -3.689 1.00 64.06 88 THR A N 1
ATOM 704 C CA . THR A 1 88 ? 16.177 -6.929 -2.370 1.00 64.06 88 THR A CA 1
ATOM 705 C C . THR A 1 88 ? 15.615 -8.336 -2.507 1.00 64.06 88 THR A C 1
ATOM 707 O O . THR A 1 88 ? 14.874 -8.661 -3.430 1.00 64.06 88 THR A O 1
ATOM 710 N N . ARG A 1 89 ? 15.903 -9.184 -1.515 1.00 69.56 89 ARG A N 1
ATOM 711 C CA . ARG A 1 89 ? 15.257 -10.502 -1.392 1.00 69.56 89 ARG A CA 1
ATOM 712 C C . ARG A 1 89 ? 13.782 -10.402 -0.967 1.00 69.56 89 ARG A C 1
ATOM 714 O O . ARG A 1 89 ? 13.103 -11.425 -0.879 1.00 69.56 89 ARG A O 1
ATOM 721 N N . LEU A 1 90 ? 13.291 -9.197 -0.660 1.00 76.94 90 LEU A N 1
ATOM 722 C CA . LEU A 1 90 ? 11.940 -8.969 -0.160 1.00 76.94 90 LEU A CA 1
ATOM 723 C C . LEU A 1 90 ? 10.955 -8.937 -1.326 1.00 76.94 90 LEU A C 1
ATOM 725 O O . LEU A 1 90 ? 11.070 -8.117 -2.232 1.00 76.94 90 LEU A O 1
ATOM 729 N N . HIS A 1 91 ? 9.989 -9.851 -1.276 1.00 82.31 91 HIS A N 1
ATOM 730 C CA . HIS A 1 91 ? 8.920 -9.964 -2.255 1.00 82.31 91 HIS A CA 1
ATOM 731 C C . HIS A 1 91 ? 7.678 -9.275 -1.725 1.00 82.31 91 HIS A C 1
ATOM 733 O O . HIS A 1 91 ? 6.988 -9.804 -0.864 1.00 82.31 91 HIS A O 1
ATOM 739 N N . GLU A 1 92 ? 7.400 -8.095 -2.239 1.00 87.56 92 GLU A N 1
ATOM 740 C CA . GLU A 1 92 ? 6.416 -7.181 -1.687 1.00 87.56 92 GLU A CA 1
ATOM 741 C C . GLU A 1 92 ? 5.357 -6.846 -2.745 1.00 87.56 92 GLU A C 1
ATOM 743 O O . GLU A 1 92 ? 5.503 -7.208 -3.909 1.00 87.56 92 GLU A O 1
ATOM 748 N N . ASN A 1 93 ? 4.264 -6.192 -2.341 1.00 92.19 93 ASN A N 1
ATOM 749 C CA . ASN A 1 93 ? 3.224 -5.737 -3.271 1.00 92.19 93 ASN A CA 1
ATOM 750 C C . ASN A 1 93 ? 3.367 -4.245 -3.618 1.00 92.19 93 ASN A C 1
ATOM 752 O O . ASN A 1 93 ? 4.175 -3.516 -3.036 1.00 92.19 93 ASN A O 1
ATOM 756 N N . ALA A 1 94 ? 2.514 -3.747 -4.518 1.00 93.44 94 ALA A N 1
ATOM 757 C CA . ALA A 1 94 ? 2.554 -2.346 -4.942 1.00 93.44 94 ALA A CA 1
ATOM 758 C C . ALA A 1 94 ? 2.311 -1.353 -3.787 1.00 93.44 94 ALA A C 1
ATOM 760 O O . ALA A 1 94 ? 2.797 -0.223 -3.833 1.00 93.44 94 ALA A O 1
ATOM 761 N N . LEU A 1 95 ? 1.582 -1.764 -2.741 1.00 95.00 95 LEU A N 1
ATOM 762 C CA . LEU A 1 95 ? 1.348 -0.922 -1.570 1.00 95.00 95 LEU A CA 1
ATOM 763 C C . LEU A 1 95 ? 2.627 -0.750 -0.743 1.00 95.00 95 LEU A C 1
ATOM 765 O O . LEU A 1 95 ? 2.955 0.379 -0.397 1.00 95.00 95 LEU A O 1
ATOM 769 N N . HIS A 1 96 ? 3.384 -1.822 -0.490 1.00 93.94 96 HIS A N 1
ATOM 770 C CA . HIS A 1 96 ? 4.713 -1.721 0.131 1.00 93.94 96 HIS A CA 1
ATOM 771 C C . HIS A 1 96 ? 5.636 -0.815 -0.694 1.00 93.94 96 HIS A C 1
ATOM 773 O O . HIS A 1 96 ? 6.255 0.095 -0.143 1.00 93.94 96 HIS A O 1
ATOM 779 N N . ALA A 1 97 ? 5.666 -1.015 -2.019 1.00 92.81 97 ALA A N 1
ATOM 780 C CA . ALA A 1 97 ? 6.467 -0.216 -2.946 1.00 92.81 97 ALA A CA 1
ATOM 781 C C . ALA A 1 97 ? 6.197 1.283 -2.794 1.00 92.81 97 ALA A C 1
ATOM 783 O O . ALA A 1 97 ? 7.124 2.083 -2.677 1.00 92.81 97 ALA A O 1
ATOM 784 N N . PHE A 1 98 ? 4.915 1.652 -2.758 1.00 94.69 98 PHE A N 1
ATOM 785 C CA . PHE A 1 98 ? 4.492 3.029 -2.564 1.00 94.69 98 PHE A CA 1
ATOM 786 C C . PHE A 1 98 ? 4.860 3.550 -1.166 1.00 94.69 98 PHE A C 1
ATOM 788 O O . PHE A 1 98 ? 5.393 4.655 -1.049 1.00 94.69 98 PHE A O 1
ATOM 795 N N . MET A 1 99 ? 4.648 2.756 -0.108 1.00 93.69 99 MET A N 1
ATOM 796 C CA . MET A 1 99 ? 4.982 3.157 1.266 1.00 93.69 99 MET A CA 1
ATOM 797 C C . MET A 1 99 ? 6.478 3.453 1.441 1.00 93.69 99 MET A C 1
ATOM 799 O O . MET A 1 99 ? 6.807 4.430 2.108 1.00 93.69 99 MET A O 1
ATOM 803 N N . LYS A 1 100 ? 7.369 2.714 0.761 1.00 90.94 100 LYS A N 1
ATOM 804 C CA . LYS A 1 100 ? 8.835 2.937 0.756 1.00 90.94 100 LYS A CA 1
ATOM 805 C C . LYS A 1 100 ? 9.299 4.252 0.128 1.00 90.94 100 LYS A C 1
ATOM 807 O O . LYS A 1 100 ? 10.491 4.558 0.182 1.00 90.94 100 LYS A O 1
ATOM 812 N N . MET A 1 101 ? 8.411 4.976 -0.547 1.00 89.19 101 MET A N 1
ATOM 813 C CA . MET A 1 101 ? 8.746 6.230 -1.226 1.00 89.19 101 MET A CA 1
ATOM 814 C C . MET A 1 101 ? 7.807 7.387 -0.884 1.00 89.19 101 MET A C 1
ATOM 816 O O . MET A 1 101 ? 8.075 8.516 -1.277 1.00 89.19 101 MET A O 1
ATOM 820 N N . CYS A 1 102 ? 6.688 7.147 -0.198 1.00 88.62 102 CYS A N 1
ATOM 821 C CA . CYS A 1 102 ? 5.647 8.162 -0.039 1.00 88.62 102 CYS A CA 1
ATOM 822 C C . CYS A 1 102 ? 6.105 9.383 0.780 1.00 88.62 102 CYS A C 1
ATOM 824 O O . CYS A 1 102 ? 5.764 10.510 0.424 1.00 88.62 102 CYS A O 1
ATOM 826 N N . ILE A 1 103 ? 6.919 9.182 1.823 1.00 87.50 103 ILE A N 1
ATOM 827 C CA . ILE A 1 103 ? 7.459 10.277 2.641 1.00 87.50 103 ILE A CA 1
ATOM 828 C C . ILE A 1 103 ? 8.537 11.039 1.876 1.00 87.50 103 ILE A C 1
ATOM 830 O O . ILE A 1 103 ? 8.505 12.265 1.821 1.00 87.50 103 ILE A O 1
ATOM 834 N N . SER A 1 104 ? 9.463 10.321 1.238 1.00 85.62 104 SER A N 1
ATOM 835 C CA . SER A 1 104 ? 10.528 10.926 0.433 1.00 85.62 104 SER A CA 1
ATOM 836 C C . SER A 1 104 ? 9.999 11.670 -0.799 1.00 85.62 104 SER A C 1
ATOM 838 O O . SER A 1 104 ? 10.565 12.691 -1.182 1.00 85.62 104 SER A O 1
ATOM 840 N N . LEU A 1 105 ? 8.887 11.219 -1.384 1.00 85.44 105 LEU A N 1
ATOM 841 C CA . LEU A 1 105 ? 8.158 11.926 -2.442 1.00 85.44 105 LEU A CA 1
ATOM 842 C C . LEU A 1 105 ? 7.483 13.216 -1.927 1.00 85.44 105 LEU A C 1
ATOM 844 O O . LEU A 1 105 ? 7.211 14.127 -2.716 1.00 85.44 105 LEU A O 1
ATOM 848 N N . GLY A 1 106 ? 7.224 13.303 -0.621 1.00 84.31 106 GLY A N 1
ATOM 849 C CA . GLY A 1 106 ? 6.472 14.362 0.045 1.00 84.31 106 GLY A CA 1
ATOM 850 C C . GLY A 1 106 ? 5.016 13.956 0.267 1.00 84.31 106 GLY A C 1
ATOM 851 O O . GLY A 1 106 ? 4.310 13.593 -0.677 1.00 84.31 106 GLY A O 1
ATOM 852 N N . LEU A 1 107 ? 4.559 14.035 1.517 1.00 83.88 107 LEU A N 1
ATOM 853 C CA . LEU A 1 107 ? 3.190 13.699 1.895 1.00 83.88 107 LEU A CA 1
ATOM 854 C C . LEU A 1 107 ? 2.290 14.936 1.759 1.00 83.88 107 LEU A C 1
ATOM 856 O O . LEU A 1 107 ? 2.368 15.869 2.553 1.00 83.88 107 LEU A O 1
ATOM 860 N N . ASP A 1 108 ? 1.458 14.936 0.724 1.00 84.81 108 ASP A N 1
ATOM 861 C CA . ASP A 1 108 ? 0.442 15.948 0.441 1.00 84.81 108 ASP A CA 1
ATOM 862 C C . ASP A 1 108 ? -0.849 15.271 -0.051 1.00 84.81 108 ASP A C 1
ATOM 864 O O . ASP A 1 108 ? -0.920 14.044 -0.186 1.00 84.81 108 ASP A O 1
ATOM 868 N N . GLU A 1 109 ? -1.859 16.067 -0.404 1.00 86.94 109 GLU A N 1
ATOM 869 C CA . GLU A 1 109 ? -3.126 15.556 -0.942 1.00 86.94 109 GLU A CA 1
ATOM 870 C C . GLU A 1 109 ? -2.949 14.655 -2.181 1.00 86.94 109 GLU A C 1
ATOM 872 O O . GLU A 1 109 ? -3.755 13.754 -2.417 1.00 86.94 109 GLU A O 1
ATOM 877 N N . ARG A 1 110 ? -1.893 14.831 -2.989 1.00 89.38 110 ARG A N 1
ATOM 878 C CA . ARG A 1 110 ? -1.651 13.988 -4.177 1.00 89.38 110 ARG A CA 1
ATOM 879 C C . ARG A 1 110 ? -1.067 12.637 -3.799 1.00 89.38 110 ARG A C 1
ATOM 881 O O . ARG A 1 110 ? -1.466 11.614 -4.368 1.00 89.38 11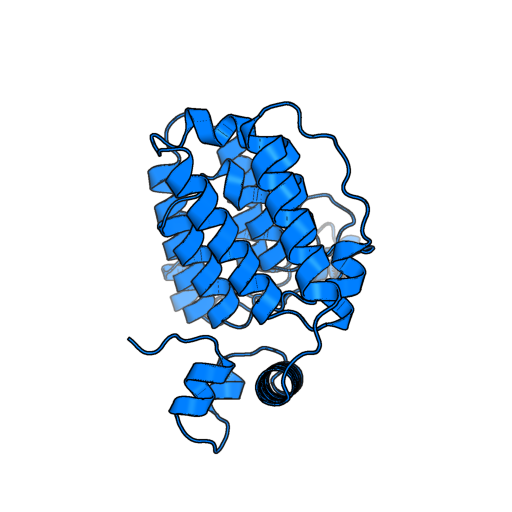0 ARG A O 1
ATOM 888 N N . SER A 1 111 ? -0.151 12.612 -2.839 1.00 88.81 111 SER A N 1
ATOM 889 C CA . SER A 1 111 ? 0.360 11.364 -2.269 1.00 88.81 111 SER A CA 1
ATOM 890 C C . SER A 1 111 ? -0.770 10.585 -1.595 1.00 88.81 111 SER A C 1
ATOM 892 O O . SER A 1 111 ? -0.935 9.394 -1.869 1.00 88.81 111 SER A O 1
ATOM 894 N N . ILE A 1 112 ? -1.636 11.269 -0.844 1.00 91.38 112 ILE A N 1
ATOM 895 C CA . ILE A 1 112 ? -2.852 10.676 -0.274 1.00 91.38 112 ILE A CA 1
ATOM 896 C C . ILE A 1 112 ? -3.816 10.191 -1.358 1.00 91.38 112 ILE A C 1
ATOM 898 O O . ILE A 1 112 ? -4.315 9.072 -1.278 1.00 91.38 112 ILE A O 1
ATOM 902 N N . THR A 1 113 ? -4.026 10.957 -2.429 1.00 93.25 113 THR A N 1
ATOM 903 C CA . THR A 1 113 ? -4.842 10.517 -3.573 1.00 93.25 113 THR A CA 1
ATOM 904 C C . THR A 1 113 ? -4.283 9.238 -4.198 1.00 93.25 113 THR A C 1
ATOM 906 O O . THR A 1 113 ? -5.037 8.320 -4.508 1.00 93.25 113 THR A O 1
ATOM 909 N N . THR A 1 114 ? -2.961 9.135 -4.347 1.00 94.31 114 THR A N 1
ATOM 910 C CA . THR A 1 114 ? -2.302 7.933 -4.886 1.00 94.31 114 THR A CA 1
ATOM 911 C C . THR A 1 114 ? -2.520 6.727 -3.972 1.00 94.31 114 THR A C 1
ATOM 913 O O . THR A 1 114 ? -2.873 5.646 -4.444 1.00 94.31 114 THR A O 1
ATOM 916 N N . PHE A 1 115 ? -2.389 6.924 -2.662 1.00 94.56 115 PHE A N 1
ATOM 917 C CA . PHE A 1 115 ? -2.695 5.905 -1.664 1.00 94.56 115 PHE A CA 1
ATOM 918 C C . PHE A 1 115 ? -4.172 5.470 -1.705 1.00 94.56 115 PHE A C 1
ATOM 920 O O . PHE A 1 115 ? -4.460 4.272 -1.760 1.00 94.56 115 PHE A O 1
ATOM 927 N N . ARG A 1 116 ? -5.116 6.420 -1.761 1.00 92.50 116 ARG A N 1
ATOM 928 C CA . ARG A 1 116 ? -6.555 6.136 -1.899 1.00 92.50 116 ARG A CA 1
ATOM 929 C C . ARG A 1 116 ? -6.835 5.332 -3.168 1.00 92.50 116 ARG A C 1
ATOM 931 O O . ARG A 1 116 ? -7.566 4.349 -3.098 1.00 92.50 116 ARG A O 1
ATOM 938 N N . LEU A 1 117 ? -6.215 5.688 -4.297 1.00 93.62 117 LEU A N 1
ATOM 939 C CA . LEU A 1 117 ? -6.341 4.944 -5.554 1.00 93.62 117 LEU A CA 1
ATOM 940 C C . LEU A 1 117 ? -5.900 3.484 -5.396 1.00 93.62 117 LEU A C 1
ATOM 942 O O . LEU A 1 117 ? -6.614 2.596 -5.855 1.00 93.62 117 LEU A O 1
ATOM 946 N N . LEU A 1 118 ? -4.775 3.222 -4.729 1.00 94.44 118 LEU A N 1
ATOM 947 C CA . LEU A 1 118 ? -4.298 1.862 -4.458 1.00 94.44 118 LEU A CA 1
ATOM 948 C C . LEU A 1 118 ? -5.305 1.066 -3.611 1.00 94.44 118 LEU A C 1
ATOM 950 O O . LEU A 1 118 ? -5.760 -0.001 -4.027 1.00 94.44 118 LEU A O 1
ATOM 954 N N . ILE A 1 119 ? -5.740 1.616 -2.473 1.00 92.19 119 ILE A N 1
ATOM 955 C CA . ILE A 1 119 ? -6.704 0.953 -1.577 1.00 92.19 119 ILE A CA 1
ATOM 956 C C . ILE A 1 119 ? -8.056 0.711 -2.267 1.00 92.19 119 ILE A C 1
ATOM 958 O O . ILE A 1 119 ? -8.603 -0.388 -2.181 1.00 92.19 119 ILE A O 1
ATOM 962 N N . GLN A 1 120 ? -8.587 1.696 -2.994 1.00 89.69 120 GLN A N 1
ATOM 963 C CA . GLN A 1 120 ? -9.870 1.586 -3.706 1.00 89.69 120 GLN A CA 1
ATOM 964 C C . GLN A 1 120 ? -9.823 0.586 -4.866 1.00 89.69 120 GLN A C 1
ATOM 966 O O . GLN A 1 120 ? -10.833 -0.041 -5.195 1.00 89.69 120 GLN A O 1
ATOM 971 N N . ASN A 1 121 ? -8.649 0.410 -5.478 1.00 90.38 121 ASN A N 1
ATOM 972 C CA . ASN A 1 121 ? -8.422 -0.616 -6.493 1.00 90.38 121 ASN A CA 1
ATOM 973 C C . ASN A 1 121 ? -7.983 -1.958 -5.894 1.00 90.38 121 ASN A C 1
ATOM 975 O O . ASN A 1 121 ? -7.651 -2.881 -6.636 1.00 90.38 121 ASN A O 1
ATOM 979 N N . GLY A 1 122 ? -8.076 -2.095 -4.569 1.00 88.88 122 GLY A N 1
ATOM 980 C CA . GLY A 1 122 ? -7.976 -3.370 -3.884 1.00 88.88 122 GLY A CA 1
ATOM 981 C C . GLY A 1 122 ? -6.553 -3.808 -3.565 1.00 88.88 122 GLY A C 1
ATOM 982 O O . GLY A 1 122 ? -6.279 -5.001 -3.493 1.00 88.88 122 GLY A O 1
ATOM 983 N N . SER A 1 123 ? -5.635 -2.868 -3.343 1.00 92.88 123 SER A N 1
ATOM 984 C CA . SER A 1 123 ? -4.390 -3.181 -2.639 1.00 92.88 123 SER A CA 1
ATOM 985 C C . SER A 1 123 ? -4.690 -3.823 -1.284 1.00 92.88 123 SER A C 1
ATOM 987 O O . SER A 1 123 ? -5.368 -3.222 -0.451 1.00 92.88 123 SER A O 1
ATOM 989 N N . ASP A 1 124 ? -4.168 -5.025 -1.058 1.00 93.12 124 ASP A N 1
ATOM 990 C CA . ASP A 1 124 ? -4.320 -5.756 0.194 1.00 93.12 124 ASP A CA 1
ATOM 991 C C . ASP A 1 124 ? -3.264 -5.285 1.216 1.00 93.12 124 ASP A C 1
ATOM 993 O O . ASP A 1 124 ? -2.062 -5.500 1.011 1.00 93.12 124 ASP A O 1
ATOM 997 N N . PRO A 1 125 ? -3.673 -4.648 2.332 1.00 94.00 125 PRO A N 1
ATOM 998 C CA . PRO A 1 125 ? -2.757 -4.230 3.388 1.00 94.00 125 PRO A CA 1
ATOM 999 C C . PRO A 1 125 ? -2.342 -5.379 4.324 1.00 94.00 125 PRO A C 1
ATOM 1001 O O . PRO A 1 125 ? -1.561 -5.163 5.247 1.00 94.00 125 PRO A O 1
ATOM 1004 N N . ASN A 1 126 ? -2.882 -6.585 4.134 1.00 94.12 126 ASN A N 1
ATOM 1005 C CA . ASN A 1 126 ? -2.576 -7.770 4.936 1.00 94.12 126 ASN A CA 1
ATOM 1006 C C . AS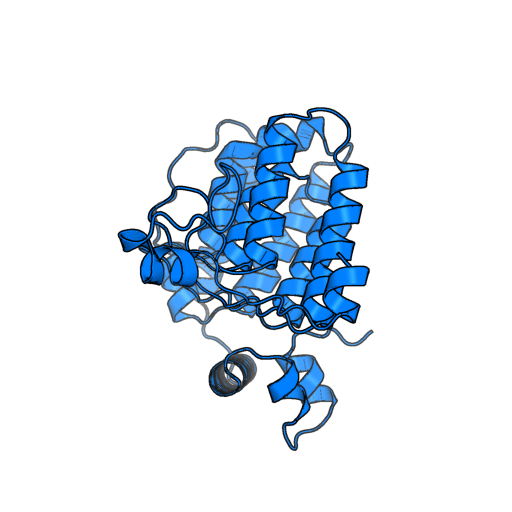N A 1 126 ? -1.439 -8.613 4.357 1.00 94.12 126 ASN A C 1
ATOM 1008 O O . ASN A 1 126 ? -1.070 -9.605 4.984 1.00 94.12 126 ASN A O 1
ATOM 1012 N N . VAL A 1 127 ? -0.906 -8.249 3.185 1.00 92.75 127 VAL A N 1
ATOM 1013 C CA . VAL A 1 127 ? 0.260 -8.926 2.607 1.00 92.75 127 VAL A CA 1
ATOM 1014 C C . VAL A 1 127 ? 1.431 -8.769 3.568 1.00 92.75 127 VAL A C 1
ATOM 1016 O O . VAL A 1 127 ? 1.787 -7.656 3.942 1.00 92.75 127 VAL A O 1
ATOM 1019 N N . GLU A 1 128 ? 2.002 -9.896 3.973 1.00 91.75 128 GLU A N 1
ATOM 1020 C CA . GLU A 1 128 ? 3.119 -9.967 4.904 1.00 91.75 128 GLU A CA 1
ATOM 1021 C C . GLU A 1 128 ? 4.346 -10.521 4.188 1.00 91.75 128 GLU A C 1
ATOM 1023 O O . GLU A 1 128 ? 4.284 -11.599 3.593 1.00 91.75 128 GLU A O 1
ATOM 1028 N N . THR A 1 129 ? 5.470 -9.823 4.321 1.00 87.44 129 THR A N 1
ATOM 1029 C CA . THR A 1 129 ? 6.759 -10.233 3.760 1.00 87.44 129 THR A CA 1
ATOM 1030 C C . THR A 1 129 ? 7.787 -10.264 4.879 1.00 87.44 129 THR A C 1
ATOM 1032 O O . THR A 1 129 ? 8.123 -9.224 5.429 1.00 87.44 129 THR A O 1
ATOM 1035 N N . ASN A 1 130 ? 8.283 -11.444 5.263 1.00 85.69 130 ASN A N 1
ATOM 1036 C CA . ASN A 1 130 ? 9.244 -11.595 6.370 1.00 85.69 130 ASN A CA 1
ATOM 1037 C C . ASN A 1 130 ? 8.812 -10.918 7.691 1.00 85.69 130 ASN A C 1
ATOM 1039 O O . ASN A 1 130 ? 9.637 -10.370 8.414 1.00 85.69 130 ASN A O 1
ATOM 1043 N N . GLY A 1 131 ? 7.517 -10.942 8.019 1.00 87.81 131 GLY A N 1
ATOM 1044 C CA . GLY A 1 131 ? 6.997 -10.273 9.220 1.00 87.81 131 GLY A CA 1
ATOM 1045 C C . GLY A 1 131 ? 6.603 -8.808 9.023 1.00 87.81 131 GLY A C 1
ATOM 1046 O O . GLY A 1 131 ? 5.991 -8.230 9.920 1.00 87.81 131 GLY A O 1
ATOM 1047 N N . ILE A 1 132 ? 6.921 -8.226 7.865 1.00 90.94 132 ILE A N 1
ATOM 1048 C CA . ILE A 1 132 ? 6.692 -6.819 7.534 1.00 90.94 132 ILE A CA 1
ATOM 1049 C C . ILE A 1 132 ? 5.367 -6.687 6.788 1.00 90.94 132 ILE A C 1
ATOM 1051 O O . ILE A 1 132 ? 5.130 -7.380 5.798 1.00 90.94 132 ILE A O 1
ATOM 1055 N N . PHE A 1 133 ? 4.517 -5.779 7.260 1.00 94.75 133 PHE A N 1
ATOM 1056 C CA . PHE A 1 133 ? 3.307 -5.335 6.568 1.00 94.75 133 PHE A CA 1
ATOM 1057 C C . PHE A 1 133 ? 3.540 -3.951 5.936 1.00 94.75 133 PHE A C 1
ATOM 1059 O O . PHE A 1 133 ? 4.417 -3.217 6.401 1.00 94.75 133 PHE A O 1
ATOM 1066 N N . PRO A 1 134 ? 2.702 -3.499 4.979 1.00 95.00 134 PRO A N 1
ATOM 1067 C CA . PRO A 1 134 ? 2.843 -2.169 4.378 1.00 95.00 134 PRO A CA 1
ATOM 1068 C C . PRO A 1 134 ? 2.853 -1.039 5.411 1.00 95.00 134 PRO A C 1
ATOM 1070 O O . PRO A 1 134 ? 3.536 -0.032 5.241 1.00 95.00 134 PRO A O 1
ATOM 1073 N N . LEU A 1 135 ? 2.112 -1.216 6.509 1.00 94.88 135 LEU A N 1
ATOM 1074 C CA . LEU A 1 135 ? 2.085 -0.267 7.614 1.00 94.88 135 LEU A CA 1
ATOM 1075 C C . LEU A 1 135 ? 3.437 -0.167 8.333 1.00 94.88 135 LEU A C 1
ATOM 1077 O O . LEU A 1 135 ? 3.849 0.928 8.695 1.00 94.88 135 LEU A O 1
ATOM 1081 N N . ASN A 1 136 ? 4.143 -1.285 8.521 1.00 94.50 136 ASN A N 1
ATOM 1082 C CA . ASN A 1 136 ? 5.480 -1.278 9.115 1.00 94.50 136 ASN A CA 1
ATOM 1083 C C . ASN A 1 136 ? 6.462 -0.534 8.213 1.00 94.50 136 ASN A C 1
ATOM 1085 O O . ASN A 1 136 ? 7.165 0.349 8.694 1.00 94.50 136 ASN A O 1
ATOM 1089 N N . THR A 1 137 ? 6.416 -0.809 6.909 1.00 93.06 137 THR A N 1
ATOM 1090 C CA . THR A 1 137 ? 7.213 -0.108 5.897 1.00 93.06 137 THR A CA 1
ATOM 1091 C C . THR A 1 137 ? 6.962 1.400 5.897 1.00 93.06 137 THR A C 1
ATOM 1093 O O . THR A 1 137 ? 7.898 2.185 5.781 1.00 93.06 137 THR A O 1
ATOM 1096 N N . PHE A 1 138 ? 5.707 1.826 6.063 1.00 93.56 138 PHE A N 1
ATOM 1097 C CA . PHE A 1 138 ? 5.366 3.244 6.183 1.00 93.56 138 PHE A CA 1
ATOM 1098 C C . PHE A 1 138 ? 6.003 3.889 7.421 1.00 93.56 138 PHE A C 1
ATOM 1100 O O . PHE A 1 138 ? 6.557 4.983 7.338 1.00 93.56 138 PHE A O 1
ATOM 1107 N N . VAL A 1 139 ? 5.962 3.205 8.568 1.00 93.38 139 VAL A N 1
ATOM 1108 C CA . VAL A 1 139 ? 6.556 3.718 9.810 1.00 93.38 139 VAL A CA 1
ATOM 1109 C C . VAL A 1 139 ? 8.087 3.725 9.747 1.00 93.38 139 VAL A C 1
ATOM 1111 O O . VAL A 1 139 ? 8.701 4.683 10.213 1.00 93.38 139 VAL A O 1
ATOM 1114 N N . GLU A 1 140 ? 8.710 2.713 9.143 1.00 91.81 140 GLU A N 1
ATOM 1115 C CA . GLU A 1 140 ? 10.151 2.700 8.845 1.00 91.81 140 GLU A CA 1
ATOM 1116 C C . GLU A 1 140 ? 10.541 3.892 7.967 1.00 91.81 140 GLU A C 1
ATOM 1118 O O . GLU A 1 140 ? 11.484 4.619 8.277 1.00 91.81 140 GLU A O 1
ATOM 1123 N N . GLU A 1 141 ? 9.771 4.156 6.913 1.00 89.75 141 GLU A N 1
ATOM 1124 C CA . GLU A 1 141 ? 10.023 5.278 6.011 1.00 89.75 141 GLU A CA 1
ATOM 1125 C C . GLU A 1 141 ? 9.881 6.637 6.727 1.00 89.75 141 GLU A C 1
ATOM 1127 O O . GLU A 1 141 ? 10.665 7.551 6.458 1.00 89.75 141 GLU A O 1
ATOM 1132 N N . ILE A 1 142 ? 8.962 6.776 7.694 1.00 90.00 142 ILE A N 1
ATOM 1133 C CA . ILE A 1 142 ? 8.902 7.960 8.574 1.00 90.00 142 ILE A CA 1
ATOM 1134 C C . ILE A 1 142 ? 10.212 8.108 9.360 1.00 90.00 142 ILE A C 1
ATOM 1136 O O . ILE A 1 142 ? 10.753 9.208 9.443 1.00 90.00 142 ILE A O 1
ATOM 1140 N N . LEU A 1 143 ? 10.757 7.033 9.928 1.00 89.12 143 LEU A N 1
ATOM 1141 C CA . LEU A 1 143 ? 12.001 7.120 10.702 1.00 89.12 143 LEU A CA 1
ATOM 1142 C C . LEU A 1 143 ? 13.215 7.487 9.840 1.00 89.12 143 LEU A C 1
ATOM 1144 O O . LEU A 1 143 ? 14.103 8.189 10.318 1.00 89.12 143 LEU A O 1
ATOM 1148 N N . VAL A 1 144 ? 13.253 7.036 8.585 1.00 87.44 144 VAL A N 1
ATOM 1149 C CA . VAL A 1 144 ? 14.395 7.263 7.685 1.00 87.44 144 VAL A CA 1
ATOM 1150 C C . VAL A 1 144 ? 14.321 8.620 6.987 1.00 87.44 144 VAL A C 1
ATOM 1152 O O . VAL A 1 144 ? 15.332 9.308 6.871 1.00 87.44 144 VAL A O 1
ATOM 1155 N N . ASN A 1 145 ? 13.145 9.010 6.493 1.00 83.50 145 ASN A N 1
ATOM 1156 C CA . ASN A 1 145 ? 13.010 10.121 5.547 1.00 83.50 145 ASN A CA 1
ATOM 1157 C C . ASN A 1 145 ? 12.227 11.318 6.095 1.00 83.50 145 ASN A C 1
ATOM 1159 O O . ASN A 1 145 ? 11.997 12.272 5.352 1.00 83.50 145 ASN A O 1
ATOM 1163 N N . CYS A 1 146 ? 11.840 11.335 7.375 1.00 76.00 146 CYS A N 1
ATOM 1164 C CA . CYS A 1 146 ? 11.027 12.439 7.883 1.00 76.00 146 CYS A CA 1
ATOM 1165 C C . CYS A 1 146 ? 11.753 13.792 7.918 1.00 76.00 146 CYS A C 1
ATOM 1167 O O . CYS A 1 146 ? 11.087 14.815 7.851 1.00 76.00 146 CYS A O 1
ATOM 1169 N N . ASP A 1 147 ? 13.087 13.839 7.911 1.00 70.12 147 ASP A N 1
ATOM 1170 C CA . ASP A 1 147 ? 13.821 15.110 7.758 1.00 70.12 147 ASP A CA 1
ATOM 1171 C C . ASP A 1 147 ? 13.537 15.795 6.402 1.00 70.12 147 ASP A C 1
ATOM 1173 O O . ASP A 1 147 ? 13.763 16.994 6.231 1.00 70.12 147 ASP A O 1
ATOM 1177 N N . LYS A 1 148 ? 13.021 15.046 5.415 1.00 67.56 148 LYS A N 1
ATOM 1178 C CA . LYS A 1 148 ? 12.575 15.589 4.126 1.00 67.56 148 LYS A CA 1
ATOM 1179 C C . LYS A 1 148 ? 11.185 16.222 4.190 1.00 67.56 148 LYS A C 1
ATOM 1181 O O . LYS A 1 148 ? 10.873 17.003 3.291 1.00 67.56 148 LYS A O 1
ATOM 1186 N N . PHE A 1 149 ? 10.379 15.951 5.227 1.00 61.31 149 PHE A N 1
ATOM 1187 C CA . PHE A 1 149 ? 9.123 16.683 5.440 1.00 61.31 149 PHE A CA 1
ATOM 1188 C C . PHE A 1 149 ? 9.402 18.178 5.555 1.00 61.31 149 PHE A C 1
ATOM 1190 O O . PHE A 1 149 ? 8.824 18.957 4.802 1.00 61.31 149 PHE A O 1
ATOM 1197 N N . ASP A 1 150 ? 10.351 18.560 6.407 1.00 53.91 150 ASP A N 1
ATOM 1198 C CA . ASP A 1 150 ? 10.655 19.967 6.690 1.00 53.91 150 ASP A CA 1
ATOM 1199 C C . ASP A 1 150 ? 11.195 20.720 5.463 1.00 53.91 150 ASP A C 1
ATOM 1201 O O . ASP A 1 150 ? 11.031 21.932 5.344 1.00 53.91 150 ASP A O 1
ATOM 1205 N N . LYS A 1 151 ? 11.830 20.005 4.524 1.00 56.91 151 LYS A N 1
ATOM 1206 C CA . LYS A 1 151 ? 12.418 20.595 3.310 1.00 56.91 151 LYS A CA 1
ATOM 1207 C C . LYS A 1 151 ? 11.440 20.684 2.140 1.00 56.91 151 LYS A C 1
ATOM 1209 O O . LYS A 1 151 ? 11.454 21.667 1.404 1.00 56.91 151 LYS A O 1
ATOM 1214 N N . LEU A 1 152 ? 10.625 19.649 1.931 1.00 51.19 152 LEU A N 1
ATOM 1215 C CA . LEU A 1 152 ? 9.779 19.510 0.735 1.00 51.19 152 LEU A CA 1
ATOM 1216 C C . LEU A 1 152 ? 8.348 19.989 0.956 1.00 51.19 152 LEU A C 1
ATOM 1218 O O . LEU A 1 152 ? 7.660 20.366 0.003 1.00 51.19 152 LEU A O 1
ATOM 1222 N N . SER A 1 153 ? 7.890 19.960 2.203 1.00 50.19 153 SER A N 1
ATOM 1223 C CA . SER A 1 153 ? 6.569 20.416 2.575 1.00 50.19 153 SER A CA 1
ATOM 1224 C C . SER A 1 153 ? 6.729 21.793 3.214 1.00 50.19 153 SER A C 1
ATOM 1226 O O . SER A 1 153 ? 7.165 21.930 4.347 1.00 50.19 153 SER A O 1
ATOM 1228 N N . LYS A 1 154 ? 6.347 22.859 2.501 1.00 52.66 154 LYS A N 1
ATOM 1229 C CA . LYS A 1 154 ? 6.041 24.163 3.127 1.00 52.66 154 LYS A CA 1
ATOM 1230 C C . LYS A 1 154 ? 4.759 24.065 3.980 1.00 52.66 154 LYS A C 1
ATOM 1232 O O . LYS A 1 154 ? 3.951 24.989 3.995 1.00 52.66 154 LYS A O 1
ATOM 1237 N N . HIS A 1 155 ? 4.503 22.899 4.565 1.00 53.28 155 HIS A N 1
ATOM 1238 C CA . HIS A 1 155 ? 3.283 22.549 5.260 1.00 53.28 155 HIS A CA 1
ATOM 1239 C C . HIS A 1 155 ? 3.530 22.642 6.759 1.00 53.28 155 HIS A C 1
ATOM 1241 O O . HIS A 1 155 ? 4.568 22.227 7.264 1.00 53.28 155 HIS A O 1
ATOM 1247 N N . ASP A 1 156 ? 2.543 23.203 7.445 1.00 63.59 156 ASP A N 1
ATOM 1248 C CA . ASP A 1 156 ? 2.455 23.216 8.896 1.00 63.59 156 ASP A CA 1
ATOM 1249 C C . ASP A 1 156 ? 2.510 21.772 9.437 1.00 63.59 156 ASP A C 1
ATOM 1251 O O . ASP A 1 156 ? 1.949 20.852 8.831 1.00 63.59 156 ASP A O 1
ATOM 1255 N N . GLU A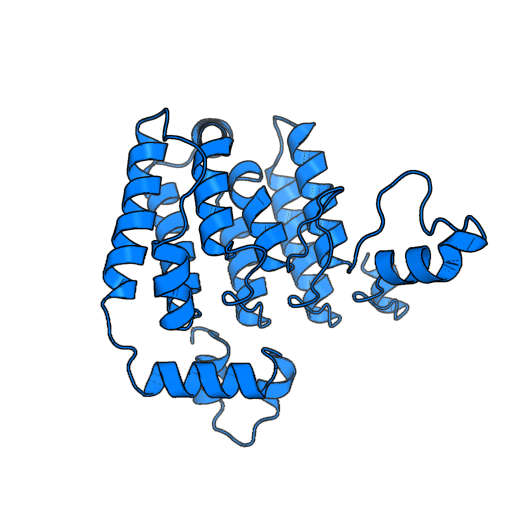 1 157 ? 3.159 21.567 10.585 1.00 69.44 157 GLU A N 1
ATOM 1256 C CA . GLU A 1 157 ? 3.286 20.272 11.279 1.00 69.44 157 GLU A CA 1
ATOM 1257 C C . GLU A 1 157 ? 1.917 19.578 11.456 1.00 69.44 157 GLU A C 1
ATOM 1259 O O . GLU A 1 157 ? 1.797 18.345 11.464 1.00 69.44 157 GLU A O 1
ATOM 1264 N N . VAL A 1 158 ? 0.863 20.391 11.558 1.00 74.75 158 VAL A N 1
ATOM 1265 C CA . VAL A 1 158 ? -0.542 19.976 11.615 1.00 74.75 158 VAL A CA 1
ATOM 1266 C C . VAL A 1 158 ? -0.940 19.151 10.387 1.00 74.75 158 VAL A C 1
ATOM 1268 O O . VAL A 1 158 ? -1.428 18.033 10.545 1.00 74.75 158 VAL A O 1
ATOM 1271 N N . ALA A 1 159 ? -0.659 19.633 9.175 1.00 79.06 159 ALA A N 1
ATOM 1272 C CA . ALA A 1 159 ? -1.061 18.960 7.938 1.00 79.06 159 ALA A CA 1
ATOM 1273 C C . ALA A 1 159 ? -0.349 17.607 7.762 1.00 79.06 159 ALA A C 1
ATOM 1275 O O . ALA A 1 159 ? -0.966 16.615 7.377 1.00 79.06 159 ALA A O 1
ATOM 1276 N N . ALA A 1 160 ? 0.940 17.526 8.111 1.00 78.44 160 ALA A N 1
ATOM 1277 C CA . ALA A 1 160 ? 1.674 16.260 8.082 1.00 78.44 160 ALA A CA 1
ATOM 1278 C C . ALA A 1 160 ? 1.059 15.228 9.045 1.00 78.44 160 ALA A C 1
ATOM 1280 O O . ALA A 1 160 ? 0.893 14.059 8.693 1.00 78.44 160 ALA A O 1
ATOM 1281 N N . THR A 1 161 ? 0.671 15.668 10.246 1.00 86.88 161 THR A N 1
ATOM 1282 C CA . THR A 1 161 ? 0.017 14.808 11.242 1.00 86.88 161 THR A CA 1
ATOM 1283 C C . THR A 1 161 ? -1.344 14.308 10.746 1.00 86.88 161 THR A C 1
ATOM 1285 O O . THR A 1 161 ? -1.660 13.130 10.928 1.00 86.88 161 THR A O 1
ATOM 1288 N N . GLU A 1 162 ? -2.130 15.166 10.090 1.00 89.38 162 GLU A N 1
ATOM 1289 C CA . GLU A 1 162 ? -3.422 14.804 9.492 1.00 89.38 162 GLU A CA 1
ATOM 1290 C C . GLU A 1 162 ? -3.263 13.749 8.395 1.00 89.38 162 GLU A C 1
ATOM 1292 O O . GLU A 1 162 ? -3.929 12.713 8.436 1.00 89.38 162 GLU A O 1
ATOM 1297 N N . TYR A 1 163 ? -2.323 13.947 7.470 1.00 89.94 163 TYR A N 1
ATOM 1298 C CA . TYR A 1 163 ? -2.080 12.993 6.389 1.00 89.94 163 TYR A CA 1
ATOM 1299 C C . TYR A 1 163 ? -1.580 11.637 6.894 1.00 89.94 163 TYR A C 1
ATOM 1301 O O . TYR A 1 163 ? -2.060 10.594 6.445 1.00 89.94 163 TYR A O 1
ATOM 1309 N N . VAL A 1 164 ? -0.652 11.620 7.857 1.00 91.50 164 VAL A N 1
ATOM 1310 C CA . VAL A 1 164 ? -0.204 10.365 8.482 1.00 91.50 164 VAL A CA 1
ATOM 1311 C C . VAL A 1 164 ? -1.374 9.691 9.202 1.00 91.50 164 VAL A C 1
ATOM 1313 O O . VAL A 1 164 ? -1.558 8.483 9.058 1.00 91.50 164 VAL A O 1
ATOM 1316 N N . SER A 1 165 ? -2.202 10.453 9.922 1.00 92.19 165 SER A N 1
ATOM 1317 C CA . SER A 1 165 ? -3.397 9.923 10.591 1.00 92.19 165 SER A CA 1
ATOM 1318 C C . SER A 1 165 ? -4.386 9.303 9.605 1.00 92.19 165 SER A C 1
ATOM 1320 O O . SER A 1 165 ? -4.933 8.235 9.882 1.00 92.19 165 SER A O 1
ATOM 1322 N N . GLU A 1 166 ? -4.585 9.920 8.441 1.00 92.38 166 GLU A N 1
ATOM 1323 C CA . GLU A 1 166 ? -5.459 9.382 7.399 1.00 92.38 166 GLU A CA 1
ATOM 1324 C C . GLU A 1 166 ? -4.930 8.058 6.829 1.00 92.38 166 GLU A C 1
ATOM 1326 O O . GLU A 1 166 ? -5.692 7.089 6.709 1.00 92.38 166 GLU A O 1
ATOM 1331 N N . VAL A 1 167 ? -3.631 7.989 6.513 1.00 93.00 167 VAL A N 1
ATOM 1332 C CA . VAL A 1 167 ? -2.990 6.752 6.036 1.00 93.00 167 VAL A CA 1
ATOM 1333 C C . VAL A 1 167 ? -3.150 5.648 7.079 1.00 93.00 167 VAL A C 1
ATOM 1335 O O . VAL A 1 167 ? -3.629 4.561 6.748 1.00 93.00 167 VAL A O 1
ATOM 1338 N N . LEU A 1 168 ? -2.826 5.936 8.345 1.00 94.00 168 LEU A N 1
ATOM 1339 C CA . LEU A 1 168 ? -2.978 4.992 9.454 1.00 94.00 168 LEU A CA 1
ATOM 1340 C C . LEU A 1 168 ? -4.414 4.476 9.559 1.00 94.00 168 LEU A C 1
ATOM 1342 O O . LEU A 1 168 ? -4.630 3.263 9.555 1.00 94.00 168 LEU A O 1
ATOM 1346 N N . ALA A 1 169 ? -5.394 5.380 9.630 1.00 92.25 169 ALA A N 1
ATOM 1347 C CA . ALA A 1 169 ? -6.798 5.018 9.782 1.00 92.25 169 ALA A CA 1
ATOM 1348 C C . ALA A 1 169 ? -7.275 4.137 8.621 1.00 92.25 169 ALA A C 1
ATOM 1350 O O . ALA A 1 169 ? -7.849 3.072 8.848 1.00 92.25 169 ALA A O 1
ATOM 1351 N N . THR A 1 170 ? -6.958 4.525 7.385 1.00 91.69 170 THR A N 1
ATOM 1352 C CA . THR A 1 170 ? -7.396 3.815 6.177 1.00 91.69 170 THR A CA 1
ATOM 1353 C C . THR A 1 170 ? -6.774 2.424 6.058 1.00 91.69 170 THR A C 1
ATOM 1355 O O . THR A 1 170 ? -7.470 1.458 5.713 1.00 91.69 170 THR A O 1
ATOM 1358 N N . VAL A 1 171 ? -5.471 2.300 6.347 1.00 93.06 171 VAL A N 1
ATOM 1359 C CA . VAL A 1 171 ? -4.776 1.006 6.341 1.00 93.06 171 VAL A CA 1
ATOM 1360 C C . VAL A 1 171 ? -5.354 0.107 7.432 1.00 93.06 171 VAL A C 1
ATOM 1362 O O . VAL A 1 171 ? -5.772 -1.010 7.135 1.00 93.06 171 VAL A O 1
ATOM 1365 N N . LEU A 1 172 ? -5.470 0.597 8.668 1.00 92.88 172 LEU A N 1
ATOM 1366 C CA . LEU A 1 172 ? -5.972 -0.185 9.805 1.00 92.88 172 LEU A CA 1
ATOM 1367 C C . LEU A 1 172 ? -7.449 -0.587 9.655 1.00 92.88 172 LEU A C 1
ATOM 1369 O O . LEU A 1 172 ? -7.836 -1.685 10.060 1.00 92.88 172 LEU A O 1
ATOM 1373 N N . ASP A 1 173 ? -8.280 0.243 9.023 1.00 90.56 173 ASP A N 1
ATOM 1374 C CA . ASP A 1 173 ? -9.664 -0.114 8.673 1.00 90.56 173 ASP A CA 1
ATOM 1375 C C . ASP A 1 173 ? -9.747 -1.198 7.593 1.00 90.56 173 ASP A C 1
ATOM 1377 O O . ASP A 1 173 ? -10.755 -1.905 7.474 1.00 90.56 173 ASP A O 1
ATOM 1381 N N . SER A 1 174 ? -8.686 -1.357 6.809 1.00 90.19 174 SER A N 1
ATOM 1382 C CA . SER A 1 174 ? -8.588 -2.346 5.735 1.00 90.19 174 SER A CA 1
ATOM 1383 C C . SER A 1 174 ? -7.760 -3.574 6.126 1.00 90.19 174 SER A C 1
ATOM 1385 O O . SER A 1 174 ? -7.734 -4.549 5.382 1.00 90.19 174 SER A O 1
ATOM 1387 N N . MET A 1 175 ? -7.135 -3.581 7.303 1.00 92.69 175 MET A N 1
ATOM 1388 C CA . MET A 1 175 ? -6.434 -4.742 7.844 1.00 92.69 175 MET A CA 1
ATOM 1389 C C . MET A 1 175 ? -7.354 -5.617 8.701 1.00 92.69 175 MET A C 1
ATOM 1391 O O . MET A 1 175 ? -8.243 -5.137 9.411 1.00 92.69 175 MET A O 1
ATOM 1395 N N . SER A 1 176 ? -7.093 -6.922 8.659 1.00 92.38 176 SER A N 1
ATOM 1396 C CA . SER A 1 176 ? -7.653 -7.889 9.597 1.00 92.38 176 SER A CA 1
ATOM 1397 C C . SER A 1 176 ? -7.034 -7.715 10.979 1.00 92.38 176 SER A C 1
ATOM 1399 O O . SER A 1 176 ? -5.855 -7.370 11.103 1.00 92.38 176 SER A O 1
ATOM 1401 N N . GLN A 1 177 ? -7.793 -8.044 12.023 1.00 91.94 177 GLN A N 1
ATOM 1402 C CA . GLN A 1 177 ? -7.288 -7.939 13.387 1.00 91.94 177 GLN A CA 1
ATOM 1403 C C . GLN A 1 177 ? -6.013 -8.754 13.629 1.00 91.94 177 GLN A C 1
ATOM 1405 O O . GLN A 1 177 ? -5.089 -8.287 14.290 1.00 91.94 177 GLN A O 1
ATOM 1410 N N . ARG A 1 178 ? -5.911 -9.940 13.016 1.00 92.19 178 ARG A N 1
ATOM 1411 C CA . ARG A 1 178 ? -4.703 -10.771 13.079 1.00 92.19 178 ARG A CA 1
ATOM 1412 C C . ARG A 1 178 ? -3.485 -10.039 12.513 1.00 92.19 178 ARG A C 1
ATOM 1414 O O . ARG A 1 178 ? -2.417 -10.096 13.118 1.00 92.19 178 ARG A O 1
ATOM 1421 N N . SER A 1 179 ? -3.639 -9.367 11.375 1.00 94.56 179 SER A N 1
ATOM 1422 C CA . SER A 1 179 ? -2.560 -8.599 10.748 1.00 94.56 179 SER A CA 1
ATOM 1423 C C . SER A 1 179 ? -2.179 -7.387 11.595 1.00 94.56 179 SER A C 1
ATOM 1425 O O . SER A 1 179 ? -0.994 -7.157 11.805 1.00 94.56 179 SER A O 1
ATOM 1427 N N . ILE A 1 180 ? -3.155 -6.670 12.167 1.00 94.81 180 ILE A N 1
ATOM 1428 C CA . ILE A 1 180 ? -2.896 -5.530 13.066 1.00 94.81 180 ILE A CA 1
ATOM 1429 C C . ILE A 1 180 ? -2.103 -5.983 14.298 1.00 94.81 180 ILE A C 1
ATOM 1431 O O . ILE A 1 180 ? -1.081 -5.384 14.625 1.00 94.81 180 ILE A O 1
ATOM 1435 N N . SER A 1 181 ? -2.517 -7.069 14.960 1.00 93.31 181 SER A N 1
ATOM 1436 C CA . SER A 1 181 ? -1.818 -7.594 16.142 1.00 93.31 181 SER A CA 1
ATOM 1437 C C . SER A 1 181 ? -0.405 -8.108 15.848 1.00 93.31 181 SER A C 1
ATOM 1439 O O . SER A 1 181 ? 0.421 -8.161 16.756 1.00 93.31 181 SER A O 1
ATOM 1441 N N . ARG A 1 182 ? -0.113 -8.532 14.612 1.00 94.62 182 ARG A N 1
ATOM 1442 C CA . ARG A 1 182 ? 1.245 -8.928 14.198 1.00 94.62 182 ARG A CA 1
ATOM 1443 C C . ARG A 1 182 ? 2.084 -7.709 13.835 1.00 94.62 182 ARG A C 1
ATOM 1445 O O . ARG A 1 182 ? 3.180 -7.562 14.365 1.00 94.62 182 ARG A O 1
ATOM 1452 N N . SER A 1 183 ? 1.522 -6.797 13.044 1.00 94.44 183 SER A N 1
ATOM 1453 C CA . SER A 1 183 ? 2.124 -5.508 12.693 1.00 94.44 183 SER A CA 1
ATOM 1454 C C . SER A 1 183 ? 2.496 -4.691 13.935 1.00 94.44 183 SER A C 1
ATOM 1456 O O . SER A 1 183 ? 3.546 -4.053 13.945 1.00 94.44 183 SER A O 1
ATOM 1458 N N . SER A 1 184 ? 1.684 -4.725 15.002 1.00 93.00 184 SER A N 1
ATOM 1459 C CA . SER A 1 184 ? 1.971 -4.012 16.257 1.00 93.00 184 SER A CA 1
ATOM 1460 C C . SER A 1 184 ? 3.131 -4.623 17.049 1.00 93.00 184 SER A C 1
ATOM 1462 O O . SER A 1 184 ? 3.832 -3.912 17.770 1.00 93.00 184 SER A O 1
ATOM 1464 N N . LYS A 1 185 ? 3.367 -5.931 16.914 1.00 92.31 185 LYS A N 1
ATOM 1465 C CA . LYS A 1 185 ? 4.464 -6.650 17.583 1.00 92.31 185 LYS A CA 1
ATOM 1466 C C . LYS A 1 185 ? 5.771 -6.602 16.802 1.00 92.31 185 LYS A C 1
ATOM 1468 O O . LYS A 1 185 ? 6.813 -6.889 17.380 1.00 92.31 185 LYS A O 1
ATOM 1473 N N . TYR A 1 186 ? 5.716 -6.245 15.522 1.00 91.94 186 TYR A N 1
ATOM 1474 C CA . TYR A 1 186 ? 6.903 -6.093 14.698 1.00 91.94 186 TYR A CA 1
ATOM 1475 C C . TYR A 1 186 ? 7.830 -5.022 15.285 1.00 91.94 186 TYR A C 1
ATOM 1477 O O . TYR A 1 186 ? 7.390 -3.925 15.667 1.00 91.94 186 TYR A O 1
ATOM 1485 N N . GLN A 1 187 ? 9.109 -5.379 15.381 1.00 88.44 187 GLN A N 1
ATOM 1486 C CA . GLN A 1 187 ? 10.163 -4.499 15.850 1.00 88.44 187 GLN A CA 1
ATOM 1487 C C . GLN A 1 187 ? 10.675 -3.698 14.660 1.00 88.44 187 GLN A C 1
ATOM 1489 O O . GLN A 1 187 ? 11.257 -4.251 13.739 1.00 88.44 187 GLN A O 1
ATOM 1494 N N . ILE A 1 188 ? 10.410 -2.397 14.691 1.00 86.44 188 ILE A N 1
ATOM 1495 C CA . ILE A 1 188 ? 10.839 -1.474 13.648 1.00 86.44 188 ILE A CA 1
ATOM 1496 C C . ILE A 1 188 ? 12.299 -1.113 13.894 1.00 86.44 188 ILE A C 1
ATOM 1498 O O . ILE A 1 188 ? 12.659 -0.713 15.007 1.00 86.44 188 ILE A O 1
ATOM 1502 N N . ASP A 1 189 ? 13.114 -1.245 12.854 1.00 82.19 189 ASP A N 1
ATOM 1503 C CA . ASP A 1 189 ? 14.515 -0.860 12.902 1.00 82.19 189 ASP A CA 1
ATOM 1504 C C . ASP A 1 189 ? 14.661 0.667 12.910 1.00 82.19 189 ASP A C 1
ATOM 1506 O O . ASP A 1 189 ? 13.997 1.396 12.173 1.00 82.19 189 ASP A O 1
ATOM 1510 N N . GLY A 1 190 ? 15.560 1.161 13.761 1.00 79.56 190 GLY A N 1
ATOM 1511 C CA . GLY A 1 190 ? 15.827 2.589 13.920 1.00 79.56 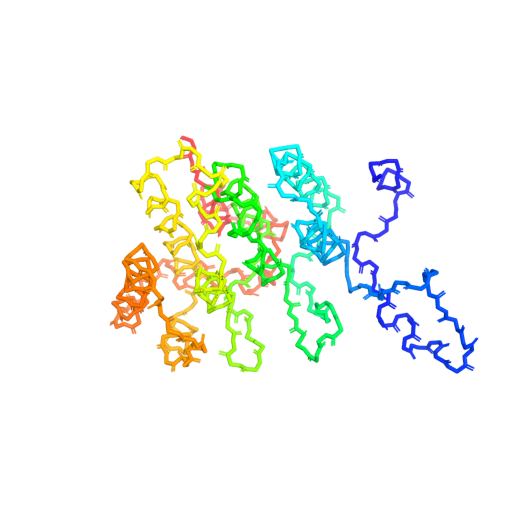190 GLY A CA 1
ATOM 1512 C C . GLY A 1 190 ? 15.172 3.221 15.150 1.00 79.56 190 GLY A C 1
ATOM 1513 O O . GLY A 1 190 ? 14.340 2.639 15.846 1.00 79.56 190 GLY A O 1
ATOM 1514 N N . LYS A 1 191 ? 15.613 4.440 15.467 1.00 83.81 191 LYS A N 1
ATOM 1515 C CA . LYS A 1 191 ? 15.080 5.249 16.568 1.00 83.81 191 LYS A CA 1
ATOM 1516 C C . LYS A 1 191 ? 14.777 6.652 16.052 1.00 83.81 191 LYS A C 1
ATOM 1518 O O . LYS A 1 191 ? 15.577 7.180 15.284 1.00 83.81 191 LYS A O 1
ATOM 1523 N N . PRO A 1 192 ? 13.672 7.270 16.493 1.00 85.69 192 PRO A N 1
ATOM 1524 C CA . PRO A 1 192 ? 13.329 8.620 16.069 1.00 85.69 192 PRO A CA 1
ATOM 1525 C C . PRO A 1 192 ? 14.384 9.621 16.562 1.00 85.69 192 PRO A C 1
ATOM 1527 O O . PRO A 1 192 ? 14.630 9.737 17.769 1.00 85.69 192 PRO A O 1
ATOM 1530 N N . SER A 1 193 ? 15.003 10.342 15.630 1.00 86.25 193 SER A N 1
ATOM 1531 C CA . SER A 1 193 ? 16.080 11.300 15.894 1.00 86.25 193 SER A CA 1
ATOM 1532 C C . SER A 1 193 ? 15.522 12.673 16.287 1.00 86.25 193 SER A C 1
ATOM 1534 O O . SER A 1 193 ? 15.949 13.264 17.286 1.00 86.25 193 SER A O 1
ATOM 1536 N N . ASN A 1 194 ? 14.502 13.151 15.570 1.00 84.56 194 ASN A N 1
ATOM 1537 C CA . ASN A 1 194 ? 13.928 14.486 15.737 1.00 84.56 194 ASN A CA 1
ATOM 1538 C C . ASN A 1 194 ? 12.556 14.473 16.463 1.00 84.56 194 ASN A C 1
ATOM 1540 O O . ASN A 1 194 ? 11.987 13.419 16.766 1.00 84.56 194 ASN A O 1
ATOM 1544 N N . ALA A 1 195 ? 12.038 15.655 16.820 1.00 85.12 195 ALA A N 1
ATOM 1545 C CA . ALA A 1 195 ? 10.790 15.785 17.584 1.00 85.12 195 ALA A CA 1
ATOM 1546 C C . ALA A 1 195 ? 9.546 15.345 16.789 1.00 85.12 195 ALA A C 1
ATOM 1548 O O . ALA A 1 195 ? 8.683 14.658 17.342 1.00 85.12 195 ALA A O 1
ATOM 1549 N N . ILE A 1 196 ? 9.489 15.681 15.499 1.00 83.62 196 ILE A N 1
ATOM 1550 C CA . ILE A 1 196 ? 8.379 15.341 14.600 1.00 83.62 196 ILE A CA 1
ATOM 1551 C C . ILE A 1 196 ? 8.327 13.823 14.386 1.00 83.62 196 ILE A C 1
ATOM 1553 O O . ILE A 1 196 ? 7.286 13.207 14.594 1.00 83.62 196 ILE A O 1
ATOM 1557 N N . GLN A 1 197 ? 9.465 13.185 14.105 1.00 87.00 197 GLN A N 1
ATOM 1558 C CA . GLN A 1 197 ? 9.616 11.732 14.035 1.00 87.00 197 GLN A CA 1
ATOM 1559 C C . GLN A 1 197 ? 9.143 11.057 15.315 1.00 87.00 197 GLN A C 1
ATOM 1561 O O . GLN A 1 197 ? 8.382 10.097 15.244 1.00 87.00 197 GLN A O 1
ATOM 1566 N N . ARG A 1 198 ? 9.552 11.553 16.494 1.00 89.19 198 ARG A N 1
ATOM 1567 C CA . ARG A 1 198 ? 9.088 11.005 17.780 1.00 89.19 198 ARG A CA 1
ATOM 1568 C C . ARG A 1 198 ? 7.567 11.068 17.894 1.00 89.19 198 ARG A C 1
ATOM 1570 O O . ARG A 1 198 ? 6.958 10.081 18.305 1.00 89.19 198 ARG A O 1
ATOM 1577 N N . LYS A 1 199 ? 6.962 12.198 17.521 1.00 90.06 199 LYS A N 1
ATOM 1578 C CA . LYS A 1 199 ? 5.510 12.406 17.555 1.00 90.06 199 LYS A CA 1
ATOM 1579 C C . LYS A 1 199 ? 4.781 11.473 16.585 1.00 90.06 199 LYS A C 1
ATOM 1581 O O . LYS A 1 199 ? 3.897 10.738 17.019 1.00 90.06 199 LYS A O 1
ATOM 1586 N N . LEU A 1 200 ? 5.178 11.449 15.312 1.00 90.12 200 LEU A N 1
ATOM 1587 C CA . LEU A 1 200 ? 4.559 10.615 14.277 1.00 90.12 200 LEU A CA 1
ATOM 1588 C C . LEU A 1 200 ? 4.745 9.121 14.563 1.00 90.12 200 LEU A C 1
ATOM 1590 O O . LEU A 1 200 ? 3.780 8.363 14.507 1.00 90.12 200 LEU A O 1
ATOM 1594 N N . TYR A 1 201 ? 5.954 8.697 14.942 1.00 91.19 201 TYR A N 1
ATOM 1595 C CA . TYR A 1 201 ? 6.237 7.313 15.320 1.00 91.19 201 TYR A CA 1
ATOM 1596 C C . TYR A 1 201 ? 5.374 6.875 16.504 1.00 91.19 201 TYR A C 1
ATOM 1598 O O . TYR A 1 201 ? 4.722 5.832 16.442 1.00 91.19 201 TYR A O 1
ATOM 1606 N N . LYS A 1 202 ? 5.317 7.691 17.567 1.00 92.56 202 LYS A N 1
ATOM 1607 C CA . LYS A 1 202 ? 4.476 7.411 18.733 1.00 92.56 202 LYS A CA 1
ATOM 1608 C C . LYS A 1 202 ? 3.003 7.306 18.340 1.00 92.56 202 LYS A C 1
ATOM 1610 O O . LYS A 1 202 ? 2.365 6.329 18.704 1.00 92.56 202 LYS A O 1
ATOM 1615 N N . MET A 1 203 ? 2.494 8.240 17.539 1.00 93.44 203 MET A N 1
ATOM 1616 C CA . MET A 1 203 ? 1.119 8.207 17.033 1.00 93.44 203 MET A CA 1
ATOM 1617 C C . MET A 1 203 ? 0.814 6.910 16.271 1.00 93.44 203 MET A C 1
ATOM 1619 O O . MET A 1 203 ? -0.199 6.266 16.539 1.00 93.44 203 MET A O 1
ATOM 1623 N N . CYS A 1 204 ? 1.712 6.481 15.377 1.00 93.69 204 CYS A N 1
ATOM 1624 C CA . CYS A 1 204 ? 1.568 5.219 14.651 1.00 93.69 204 CYS A CA 1
ATOM 1625 C C . CYS A 1 204 ? 1.524 4.018 15.608 1.00 93.69 204 CYS A C 1
ATOM 1627 O O . CYS A 1 204 ? 0.662 3.147 15.482 1.00 93.69 204 CYS A O 1
ATOM 1629 N N . ARG A 1 205 ? 2.450 3.962 16.576 1.00 93.88 205 ARG A N 1
ATOM 1630 C CA . ARG A 1 205 ? 2.544 2.869 17.558 1.00 93.88 205 ARG A CA 1
ATOM 1631 C C . ARG A 1 205 ? 1.337 2.820 18.490 1.00 93.88 205 ARG A C 1
ATOM 1633 O O . ARG A 1 205 ? 0.826 1.726 18.736 1.00 93.88 205 ARG A O 1
ATOM 1640 N N . ASP A 1 206 ? 0.880 3.967 18.974 1.00 94.00 206 ASP A N 1
ATOM 1641 C CA . ASP A 1 206 ? -0.265 4.079 19.875 1.00 94.00 206 ASP A CA 1
ATOM 1642 C C . ASP A 1 206 ? -1.554 3.661 19.156 1.00 94.00 206 ASP A C 1
ATOM 1644 O O . ASP A 1 206 ? -2.300 2.834 19.681 1.00 94.00 206 ASP A O 1
ATOM 1648 N N . GLU A 1 207 ? -1.783 4.137 17.927 1.00 93.94 207 GLU A N 1
ATOM 1649 C CA . GLU A 1 207 ? -2.975 3.776 17.149 1.00 93.94 207 GLU A CA 1
ATOM 1650 C C . GLU A 1 207 ? -2.974 2.289 16.762 1.00 93.94 207 GLU A C 1
ATOM 1652 O O . GLU A 1 207 ? -3.984 1.607 16.946 1.00 93.94 207 GLU A O 1
ATOM 1657 N N . MET A 1 208 ? -1.834 1.735 16.324 1.00 93.12 208 MET A N 1
ATOM 1658 C CA . MET A 1 208 ? -1.702 0.290 16.083 1.00 93.12 208 MET A CA 1
ATOM 1659 C C . MET A 1 208 ? -1.982 -0.528 17.347 1.00 93.12 208 MET A C 1
ATOM 1661 O O . MET A 1 208 ? -2.709 -1.520 17.293 1.00 93.12 208 MET A O 1
ATOM 1665 N N . SER A 1 209 ? -1.425 -0.120 18.491 1.00 93.06 209 SER A N 1
ATOM 1666 C CA . SER A 1 209 ? -1.597 -0.834 19.761 1.00 93.06 209 SER A CA 1
ATOM 1667 C C . SER A 1 209 ? -3.048 -0.776 20.229 1.00 93.06 209 SER A C 1
ATOM 1669 O O . SER A 1 209 ? -3.633 -1.813 20.542 1.00 93.06 209 SER A O 1
ATOM 1671 N N . LYS A 1 210 ? -3.666 0.406 20.179 1.00 93.56 210 LYS A N 1
ATOM 1672 C CA . LYS A 1 210 ? -5.083 0.610 20.488 1.00 93.56 210 LYS A CA 1
ATOM 1673 C C . LYS A 1 210 ? -5.969 -0.279 19.619 1.00 93.56 210 LYS A C 1
ATOM 1675 O O . LYS A 1 210 ? -6.766 -1.051 20.147 1.00 93.56 210 LYS A O 1
ATOM 1680 N N . ARG A 1 211 ? -5.789 -0.232 18.296 1.00 91.31 211 ARG A N 1
ATOM 1681 C CA . ARG A 1 211 ? -6.575 -1.030 17.343 1.00 91.31 211 ARG A CA 1
ATOM 1682 C C . ARG A 1 211 ? -6.342 -2.525 17.517 1.00 91.31 211 ARG A C 1
ATOM 1684 O O . ARG A 1 211 ? -7.294 -3.284 17.394 1.00 91.31 211 ARG A O 1
ATOM 1691 N N . SER A 1 212 ? -5.130 -2.951 17.881 1.00 92.06 212 SER A N 1
ATOM 1692 C CA . SER A 1 212 ? -4.799 -4.366 18.119 1.00 92.06 212 SER A CA 1
ATOM 1693 C C . SER A 1 212 ? -5.533 -4.995 19.311 1.00 92.06 212 SER A C 1
ATOM 1695 O O . SER A 1 212 ? -5.634 -6.220 19.386 1.00 92.06 212 SER A O 1
ATOM 1697 N N . LEU A 1 213 ? -6.060 -4.168 20.220 1.00 90.69 213 LEU A N 1
ATOM 1698 C CA . LEU A 1 213 ? -6.857 -4.592 21.374 1.00 90.69 213 LEU A CA 1
ATOM 1699 C C . LEU A 1 213 ? -8.367 -4.530 21.106 1.00 90.69 213 LEU A C 1
ATOM 1701 O O . LEU A 1 213 ? -9.151 -5.066 21.887 1.00 90.69 213 LEU A O 1
ATOM 1705 N N . CYS A 1 214 ? -8.794 -3.880 20.021 1.00 87.94 214 CYS A N 1
ATOM 1706 C CA . CYS A 1 214 ? -10.203 -3.788 19.659 1.00 87.94 214 CYS A CA 1
ATOM 1707 C C . CYS A 1 214 ? -10.721 -5.094 19.039 1.00 87.94 214 CYS A C 1
ATOM 1709 O O . CYS A 1 214 ? -9.979 -5.865 18.436 1.00 87.94 214 CYS A O 1
ATOM 1711 N N . VAL A 1 215 ? -12.029 -5.320 19.146 1.00 85.00 215 VAL A N 1
ATOM 1712 C CA . VAL A 1 215 ? -12.716 -6.387 18.411 1.00 85.00 215 VAL A CA 1
ATOM 1713 C C . VAL A 1 215 ? -13.394 -5.767 17.199 1.00 85.00 215 VAL A C 1
ATOM 1715 O O . VAL A 1 215 ? -14.162 -4.812 17.331 1.00 85.00 215 VAL A O 1
ATOM 1718 N N . ASP A 1 216 ? -13.110 -6.305 16.014 1.00 86.06 216 ASP A N 1
ATOM 1719 C CA . ASP A 1 216 ? -13.742 -5.848 14.782 1.00 86.06 216 ASP A CA 1
ATOM 1720 C C . ASP A 1 216 ? -15.251 -6.119 14.822 1.00 86.06 216 ASP A C 1
ATOM 1722 O O . ASP A 1 216 ? -15.705 -7.231 15.095 1.00 86.06 216 ASP A O 1
ATOM 1726 N N . GLY A 1 217 ? -16.048 -5.100 14.499 1.00 88.31 217 GLY A N 1
ATOM 1727 C CA . GLY A 1 217 ? -17.487 -5.275 14.343 1.00 88.31 217 GLY A CA 1
ATOM 1728 C C . GLY A 1 217 ? -17.815 -6.220 13.182 1.00 88.31 217 GLY A C 1
ATOM 1729 O O . GLY A 1 217 ? -17.121 -6.235 12.161 1.00 88.31 217 GLY A O 1
ATOM 1730 N N . LEU A 1 218 ? -18.933 -6.948 13.291 1.00 89.81 218 LEU A N 1
ATOM 1731 C CA . LEU A 1 218 ? -19.380 -7.918 12.279 1.00 89.81 218 LEU A CA 1
ATOM 1732 C C . LEU A 1 218 ? -19.404 -7.329 10.859 1.00 89.81 218 LEU A C 1
ATOM 1734 O O . LEU A 1 218 ? -19.005 -7.984 9.902 1.00 89.81 218 LEU A O 1
ATOM 1738 N N . LYS A 1 219 ? -19.800 -6.057 10.720 1.00 90.19 219 LYS A N 1
ATOM 1739 C CA . LYS A 1 219 ? -19.821 -5.349 9.432 1.00 90.19 219 LYS A CA 1
ATOM 1740 C C . LYS A 1 219 ? -18.435 -5.285 8.768 1.00 90.19 219 LYS A C 1
ATOM 1742 O O . LYS A 1 219 ? -18.332 -5.524 7.565 1.00 90.19 219 LYS A O 1
ATOM 1747 N N . LYS A 1 220 ? -17.378 -5.000 9.541 1.00 89.44 220 LYS A N 1
ATOM 1748 C CA . LYS A 1 220 ? -15.991 -4.970 9.050 1.00 89.44 220 LYS A CA 1
ATOM 1749 C C . LYS A 1 220 ? -15.517 -6.378 8.695 1.00 89.44 220 LYS A C 1
ATOM 1751 O O . LYS A 1 220 ? -14.965 -6.563 7.615 1.00 89.44 220 LYS A O 1
ATOM 1756 N N . LEU A 1 221 ? -15.801 -7.365 9.546 1.00 90.25 221 LEU A N 1
ATOM 1757 C CA . LEU A 1 221 ? -15.452 -8.767 9.289 1.00 90.25 221 LEU A CA 1
ATOM 1758 C C . LEU A 1 221 ? -16.074 -9.277 7.983 1.00 90.25 221 LEU A C 1
ATOM 1760 O O . LEU A 1 221 ? -15.365 -9.812 7.134 1.00 90.25 221 LEU A O 1
ATOM 1764 N N . CYS A 1 222 ? -17.370 -9.034 7.771 1.00 91.56 222 CYS A N 1
ATOM 1765 C CA . CYS A 1 222 ? -18.050 -9.390 6.526 1.00 91.56 222 CYS A CA 1
ATOM 1766 C C . CYS A 1 222 ? -17.426 -8.689 5.314 1.00 91.56 222 CYS A C 1
ATOM 1768 O O . CYS A 1 222 ? -17.202 -9.328 4.288 1.00 91.56 222 CYS A O 1
ATOM 1770 N N . ARG A 1 223 ? -17.103 -7.391 5.425 1.00 91.69 223 ARG A N 1
ATOM 1771 C CA . ARG A 1 223 ? -16.416 -6.652 4.354 1.00 91.69 223 ARG A CA 1
ATOM 1772 C C . ARG A 1 223 ? -15.081 -7.305 3.990 1.00 91.69 223 ARG A C 1
ATOM 1774 O O . ARG A 1 223 ? -14.852 -7.568 2.812 1.00 91.69 223 ARG A O 1
ATOM 1781 N N . LEU A 1 224 ? -14.226 -7.577 4.975 1.00 91.00 224 LEU A N 1
ATOM 1782 C CA . LEU A 1 224 ? -12.915 -8.189 4.745 1.00 91.00 224 LEU A CA 1
ATOM 1783 C C . LEU A 1 224 ? -13.044 -9.594 4.147 1.00 91.00 224 LEU A C 1
ATOM 1785 O O . LEU A 1 224 ? -12.310 -9.932 3.223 1.00 91.00 224 LEU A O 1
ATOM 1789 N N . GLN A 1 225 ? -14.020 -10.382 4.600 1.00 91.31 225 GLN A N 1
ATOM 1790 C CA . GLN A 1 225 ? -14.274 -11.715 4.055 1.00 91.31 225 GLN A CA 1
ATOM 1791 C C . GLN A 1 225 ? -14.721 -11.668 2.587 1.00 91.31 225 GLN A C 1
ATOM 1793 O O . GLN A 1 225 ? -14.286 -12.492 1.777 1.00 91.31 225 GLN A O 1
ATOM 1798 N N . ILE A 1 226 ? -15.566 -10.699 2.219 1.00 92.25 226 ILE A N 1
ATOM 1799 C CA . ILE A 1 226 ? -15.985 -10.499 0.825 1.00 92.25 226 ILE A CA 1
ATOM 1800 C C . ILE A 1 226 ? -14.795 -10.060 -0.033 1.00 92.25 226 ILE A C 1
ATOM 1802 O O . ILE A 1 226 ? -14.611 -10.604 -1.123 1.00 92.25 226 ILE A O 1
ATOM 1806 N N . LEU A 1 227 ? -13.968 -9.127 0.454 1.00 91.12 227 LEU A N 1
ATOM 1807 C CA . LEU A 1 227 ? -12.747 -8.700 -0.240 1.00 91.12 227 LEU A CA 1
ATOM 1808 C C . LEU A 1 227 ? -11.801 -9.879 -0.470 1.00 91.12 227 LEU A C 1
ATOM 1810 O O . LEU A 1 227 ? -11.398 -10.110 -1.609 1.00 91.12 227 LEU A O 1
ATOM 1814 N N . ALA A 1 228 ? -11.530 -10.678 0.563 1.00 89.81 228 ALA A N 1
ATOM 1815 C CA . ALA A 1 228 ? -10.701 -11.876 0.459 1.00 89.81 228 ALA A CA 1
ATOM 1816 C C . ALA A 1 228 ? -11.268 -12.882 -0.560 1.00 89.81 228 ALA A C 1
ATOM 1818 O O . ALA A 1 228 ? -10.536 -13.380 -1.415 1.00 89.81 228 ALA A O 1
ATOM 1819 N N . SER A 1 229 ? -12.585 -13.113 -0.547 1.00 91.19 229 SER A N 1
ATOM 1820 C CA . SER A 1 229 ? -13.267 -13.994 -1.513 1.00 91.19 229 SER A CA 1
ATOM 1821 C C . SER A 1 229 ? -13.187 -13.462 -2.949 1.00 91.19 229 SER A C 1
ATOM 1823 O O . SER A 1 229 ? -13.093 -14.229 -3.904 1.00 91.19 229 SER A O 1
ATOM 1825 N N . CYS A 1 230 ? -13.164 -12.138 -3.108 1.00 90.62 230 CYS A N 1
ATOM 1826 C CA . CYS A 1 230 ? -12.950 -11.457 -4.384 1.00 90.62 230 CYS A CA 1
ATOM 1827 C C . CYS A 1 230 ? -11.463 -11.294 -4.735 1.00 90.62 230 CYS A C 1
ATOM 1829 O O . CYS A 1 230 ? -11.148 -10.539 -5.655 1.00 90.62 230 CYS A O 1
ATOM 1831 N N . LYS A 1 231 ? -10.542 -11.948 -4.011 1.00 89.62 231 LYS A N 1
ATOM 1832 C CA . LYS A 1 231 ? -9.083 -11.804 -4.173 1.00 89.62 231 LYS A CA 1
ATOM 1833 C C . LYS A 1 231 ? -8.627 -10.342 -4.171 1.00 89.62 231 LYS A C 1
ATOM 1835 O O . LYS A 1 231 ? -7.723 -9.969 -4.916 1.00 89.62 231 LYS A O 1
ATOM 1840 N N . TRP A 1 232 ? -9.321 -9.510 -3.399 1.00 88.12 232 TRP A N 1
ATOM 1841 C CA . TRP A 1 232 ? -9.114 -8.069 -3.334 1.00 88.12 232 TRP A CA 1
ATOM 1842 C C . TRP A 1 232 ? -9.207 -7.363 -4.695 1.00 88.12 232 TRP A C 1
ATOM 1844 O O . TRP A 1 232 ? -8.637 -6.303 -4.890 1.00 88.12 232 TRP A O 1
ATOM 1854 N N . ARG A 1 233 ? -9.941 -7.913 -5.669 1.00 86.38 233 ARG A N 1
ATOM 1855 C CA . ARG A 1 233 ? -10.152 -7.265 -6.970 1.00 86.38 233 ARG A CA 1
ATOM 1856 C C . ARG A 1 233 ? -11.439 -6.452 -6.940 1.00 86.38 233 ARG A C 1
ATOM 1858 O O . ARG A 1 233 ? -12.535 -7.018 -6.921 1.00 86.38 233 ARG A O 1
ATOM 1865 N N . SER A 1 234 ? -11.318 -5.127 -7.013 1.00 85.38 234 SER A N 1
ATOM 1866 C CA . SER A 1 234 ? -12.466 -4.204 -7.046 1.00 85.38 234 SER A CA 1
ATOM 1867 C C . SER A 1 234 ? -13.447 -4.538 -8.182 1.00 85.38 234 SER A C 1
ATOM 1869 O O . SER A 1 234 ? -14.666 -4.483 -8.003 1.00 85.38 234 SER A O 1
ATOM 1871 N N . THR A 1 235 ? -12.928 -4.988 -9.328 1.00 87.06 235 THR A N 1
ATOM 1872 C CA . THR A 1 235 ? -13.706 -5.421 -10.499 1.00 87.06 235 THR A CA 1
ATOM 1873 C C . THR A 1 235 ? -14.576 -6.649 -10.235 1.00 87.06 235 THR A C 1
ATOM 1875 O O . THR A 1 235 ? -15.643 -6.776 -10.837 1.00 87.06 235 THR A O 1
ATOM 1878 N N . LEU A 1 236 ? -14.166 -7.545 -9.331 1.00 88.94 236 LEU A N 1
ATOM 1879 C CA . LEU A 1 236 ? -14.971 -8.697 -8.919 1.00 88.94 236 LEU A CA 1
ATOM 1880 C C . LEU A 1 236 ? -16.057 -8.283 -7.923 1.00 88.94 236 LEU A C 1
ATOM 1882 O O . LEU A 1 236 ? -17.199 -8.716 -8.064 1.00 88.94 236 LEU A O 1
ATOM 1886 N N . VAL A 1 237 ? -15.751 -7.364 -7.001 1.00 89.06 237 VAL A N 1
ATOM 1887 C CA . VAL A 1 237 ? -16.740 -6.801 -6.061 1.00 89.06 237 VAL A CA 1
ATOM 1888 C C . VAL A 1 237 ? -17.890 -6.117 -6.809 1.00 89.06 237 VAL A C 1
ATOM 1890 O O . VAL A 1 237 ? -19.060 -6.290 -6.463 1.00 89.06 237 VAL A O 1
ATOM 1893 N N . VAL A 1 238 ? -17.586 -5.379 -7.882 1.00 88.94 238 VAL A N 1
ATOM 1894 C CA . VAL A 1 238 ? -18.606 -4.697 -8.699 1.00 88.94 238 VAL A CA 1
ATOM 1895 C C . VAL A 1 238 ? -19.573 -5.685 -9.368 1.00 88.94 238 VAL A C 1
ATOM 1897 O O . VAL A 1 238 ? -20.748 -5.353 -9.551 1.00 88.94 238 VAL A O 1
ATOM 1900 N N . LYS A 1 239 ? -19.124 -6.910 -9.670 1.00 92.06 239 LYS A N 1
ATOM 1901 C CA . LYS A 1 239 ? -19.937 -7.969 -10.294 1.00 92.06 239 LYS A CA 1
ATOM 1902 C C . LYS A 1 239 ? -20.845 -8.715 -9.312 1.00 92.06 239 LYS A C 1
ATOM 1904 O O . LYS A 1 239 ? -21.720 -9.451 -9.757 1.00 92.06 239 LYS A O 1
ATOM 1909 N N . LEU A 1 240 ? -20.678 -8.527 -8.001 1.00 92.12 240 LEU A N 1
ATOM 1910 C CA . LEU A 1 240 ? -21.504 -9.205 -7.001 1.00 92.12 240 LEU A CA 1
ATOM 1911 C C . LEU A 1 240 ? -22.988 -8.795 -7.116 1.00 92.12 240 LEU A C 1
ATOM 1913 O O . LEU A 1 240 ? -23.281 -7.617 -7.360 1.00 92.12 240 LEU A O 1
ATOM 1917 N N . PRO A 1 241 ? -23.941 -9.714 -6.884 1.00 93.75 241 PRO A N 1
ATOM 1918 C CA . PRO A 1 241 ? -25.377 -9.432 -6.930 1.00 93.75 241 PRO A CA 1
ATOM 1919 C C . PRO A 1 241 ? -25.868 -8.768 -5.627 1.00 93.75 241 PRO A C 1
ATOM 1921 O O . PRO A 1 241 ? -26.778 -9.251 -4.965 1.00 93.75 241 PRO A O 1
ATOM 1924 N N . ILE A 1 242 ? -25.231 -7.665 -5.226 1.00 92.69 242 ILE A N 1
ATOM 1925 C CA . ILE A 1 242 ? -25.533 -6.917 -3.995 1.00 92.69 242 ILE A CA 1
ATOM 1926 C C . ILE A 1 242 ? -25.840 -5.439 -4.300 1.00 92.69 242 ILE A C 1
ATOM 1928 O O . ILE A 1 242 ? -25.417 -4.928 -5.344 1.00 92.69 242 ILE A O 1
ATOM 1932 N N . PRO A 1 243 ? -26.532 -4.715 -3.398 1.00 93.62 243 PRO A N 1
ATOM 1933 C CA . PRO A 1 243 ? -26.796 -3.286 -3.554 1.00 93.62 243 PRO A CA 1
ATOM 1934 C C . PRO A 1 243 ? -25.535 -2.445 -3.795 1.00 93.62 243 PRO A C 1
ATOM 1936 O O . PRO A 1 243 ? -24.483 -2.679 -3.195 1.00 93.62 243 PRO A O 1
ATOM 1939 N N . VAL A 1 244 ? -25.660 -1.396 -4.616 1.00 89.44 244 VAL A N 1
ATOM 1940 C CA . VAL A 1 244 ? -24.554 -0.478 -4.963 1.00 89.44 244 VAL A CA 1
ATOM 1941 C C . VAL A 1 244 ? -23.923 0.157 -3.721 1.00 89.44 244 VAL A C 1
ATOM 1943 O O . VAL A 1 244 ? -22.703 0.283 -3.656 1.00 89.44 244 VAL A O 1
ATOM 1946 N N . ALA A 1 245 ? -24.727 0.502 -2.711 1.00 89.06 245 ALA A N 1
ATOM 1947 C CA . ALA A 1 245 ? -24.228 1.052 -1.451 1.00 89.06 245 ALA A CA 1
ATOM 1948 C C . ALA A 1 245 ? -23.264 0.090 -0.730 1.00 89.06 245 ALA A C 1
ATOM 1950 O O . ALA A 1 245 ? -22.233 0.523 -0.220 1.00 89.06 245 ALA A O 1
ATOM 1951 N N . LEU A 1 246 ? -23.546 -1.219 -0.750 1.00 88.75 246 LEU A N 1
ATOM 1952 C CA . LEU A 1 246 ? -22.649 -2.223 -0.176 1.00 88.75 246 LEU A CA 1
ATOM 1953 C C . LEU A 1 246 ? -21.386 -2.395 -1.019 1.00 88.75 246 LEU A C 1
ATOM 1955 O O . LEU A 1 246 ? -20.308 -2.489 -0.448 1.00 88.75 246 LEU A O 1
ATOM 1959 N N . LYS A 1 247 ? -21.483 -2.357 -2.356 1.00 90.19 247 LYS A N 1
ATOM 1960 C CA . LYS A 1 247 ? -20.298 -2.380 -3.239 1.00 90.19 247 LYS A CA 1
ATOM 1961 C C . LYS A 1 247 ? -19.355 -1.214 -2.944 1.00 90.19 247 LYS A C 1
ATOM 1963 O O . LYS A 1 247 ? -18.151 -1.420 -2.818 1.00 90.19 247 LYS A O 1
ATOM 1968 N N . LYS A 1 248 ? -19.912 -0.006 -2.795 1.00 87.50 248 LYS A N 1
ATOM 1969 C CA . LYS A 1 248 ? -19.156 1.202 -2.430 1.00 87.50 248 LYS A CA 1
ATOM 1970 C C . LYS A 1 248 ? -18.489 1.050 -1.064 1.00 87.50 248 LYS A C 1
ATOM 1972 O O . LYS A 1 248 ? -17.287 1.267 -0.956 1.00 87.50 248 LYS A O 1
ATOM 1977 N N . TYR A 1 249 ? -19.243 0.591 -0.064 1.00 88.06 249 TYR A N 1
ATOM 1978 C CA . TYR A 1 249 ? -18.713 0.322 1.272 1.00 88.06 249 TYR A CA 1
ATOM 1979 C C . TYR A 1 249 ? -17.578 -0.714 1.261 1.00 88.06 249 TYR A C 1
ATOM 1981 O O . TYR A 1 249 ? -16.548 -0.502 1.893 1.00 88.06 249 TYR A O 1
ATOM 1989 N N . ILE A 1 250 ? -17.737 -1.820 0.527 1.00 87.56 250 ILE A N 1
ATOM 1990 C CA . ILE A 1 250 ? -16.726 -2.882 0.443 1.00 87.56 250 ILE A CA 1
ATOM 1991 C C . ILE A 1 250 ? -15.425 -2.342 -0.166 1.00 87.56 250 ILE A C 1
ATOM 1993 O O . ILE A 1 250 ? -14.360 -2.554 0.412 1.00 87.56 250 ILE A O 1
ATOM 1997 N N . ASN A 1 251 ? -15.515 -1.584 -1.262 1.00 84.88 251 ASN A N 1
ATOM 1998 C CA . ASN A 1 251 ? -14.363 -1.014 -1.970 1.00 84.88 251 ASN A CA 1
ATOM 1999 C C . ASN A 1 251 ? -13.780 0.263 -1.329 1.00 84.88 251 ASN A C 1
ATOM 2001 O O . ASN A 1 251 ? -12.949 0.912 -1.958 1.00 84.88 251 ASN A O 1
ATOM 2005 N N . ASN A 1 252 ? -14.207 0.666 -0.123 1.00 77.44 252 ASN A N 1
ATOM 2006 C CA . ASN A 1 252 ? -13.809 1.947 0.490 1.00 77.44 252 ASN A CA 1
ATOM 2007 C C . ASN A 1 252 ? -14.019 3.165 -0.430 1.00 77.44 252 ASN A C 1
ATOM 2009 O O . ASN A 1 252 ? -13.275 4.146 -0.378 1.00 77.44 252 ASN A O 1
ATOM 2013 N N . LEU A 1 253 ? -15.032 3.115 -1.292 1.00 65.81 253 LEU A N 1
ATOM 2014 C CA . LEU A 1 253 ? -15.465 4.283 -2.043 1.00 65.81 253 LEU A CA 1
ATOM 2015 C C . LEU A 1 253 ? -16.346 5.082 -1.086 1.00 65.81 253 LEU A C 1
ATOM 2017 O O . LEU A 1 253 ? -17.511 4.727 -0.880 1.00 65.81 253 LEU A O 1
ATOM 2021 N N . THR A 1 254 ? -15.780 6.106 -0.444 1.00 49.56 254 THR A N 1
ATOM 2022 C CA . THR A 1 254 ? -16.569 7.075 0.318 1.00 49.56 254 THR A CA 1
ATOM 2023 C C . THR A 1 254 ? -17.694 7.590 -0.580 1.00 49.56 254 THR A C 1
ATOM 2025 O O . THR A 1 254 ? -17.489 7.905 -1.754 1.00 49.56 254 THR A O 1
ATOM 2028 N N . LEU A 1 255 ? -18.923 7.575 -0.058 1.00 28.30 255 LEU A N 1
ATOM 2029 C CA . LEU A 1 255 ? -20.016 8.295 -0.698 1.00 28.30 255 LEU A CA 1
ATOM 2030 C C . LEU A 1 255 ? -19.638 9.787 -0.661 1.00 28.30 255 LEU A C 1
ATOM 2032 O O . LEU A 1 255 ? -19.212 10.230 0.407 1.00 28.30 255 LEU A O 1
ATOM 2036 N N . PRO A 1 256 ? -19.719 10.517 -1.790 1.00 29.80 256 PRO A N 1
ATOM 2037 C CA . PRO A 1 256 ? -19.688 11.974 -1.745 1.00 29.80 256 PRO A CA 1
ATOM 2038 C C . PRO A 1 256 ? -20.821 12.506 -0.862 1.00 29.80 256 PRO A C 1
ATOM 2040 O O . PRO A 1 256 ? -21.875 11.825 -0.786 1.00 29.80 256 PRO A O 1
#

Radius of gyration: 18.44 Å; chains: 1; bounding box: 48×44×49 Å

Foldseek 3Di:
DLVVLVVVDDQQDAQPVVCVVCVVVVDRPDDPADTHRGNLLVLLLVLQVVLVPDQADLPVVLVCLLVSLLSSLVSPTDQARWQDRGPDPWTHGSLLSLLLCLVSSEQDVSSLSSNLSCLLQQNQQLDATPLDTSLLSNLLSLQVRVVSNVVVPPDDLVRVLVRLVVSLVSSLLRDDLVSLLSNLPDDRPHDRDDPSSVVSSVVSNVSSVVSNPDDDDPLSVVLNVVCVVQVRGLVSLVVDPDDPVVSCVSSVNDDD

Organism: Dreissena polymorpha (NCBI:txid45954)

pLDDT: mean 85.91, std 10.88, range [28.3, 96.38]

InterPro domains:
  IPR001496 SOCS box domain [PF07525] (218-250)
  IPR001496 SOCS box domain [PS50225] (195-256)

Secondary structure (DSSP, 8-state):
-HHHHHTT--TT--HHHHHHHTGGGT--SSSSS---SSHHHHHHHHHHHHHHH-SS-HHHHHHHHHHHHHHHHHTT--TT--EE-TTSS-EE-HHHHHHHHHHHH--SHHHHHHHHHHHHTT--TT--BTTB-HHHHHHHHHHHHTHHHHHH----HHHHHHHHHHHHHHHHHHS-HHHHHHHTTS--SS---SHHHHHHHHHHHHHHHHHHHSPPPHHHHHHHHHHHHTTT-HHHHHHSSS-HHHHHHHTT----

Sequence (256 aa):
MVVLLNARVDPNFNEVEYETKYEAFNIQTAFGRSAFPSSLHCLYGNVRNLIRHFDEETTSVRRFVTKATETLLRHGAEPNVIGPIEDTRLHENALHAFMKMCISLGLDERSITTFRLLIQNGSDPNVETNGIFPLNTFVEEILVNCDKFDKLSKHDEVAATEYVSEVLATVLDSMSQRSISRSSKYQIDGKPSNAIQRKLYKMCRDEMSKRSLCVDGLKKLCRLQILASCKWRSTLVVKLPIPVALKKYINNLTLP